Protein AF-0000000087671054 (afdb_homodimer)

Organism: NCBI:txid484088

Structure (mmCIF, N/CA/C/O backbone):
data_AF-0000000087671054-model_v1
#
loop_
_entity.id
_entity.type
_entity.pdbx_description
1 polymer 'DNA polymerase III subunit chi'
#
loop_
_atom_site.group_PDB
_atom_site.id
_atom_site.type_symbol
_atom_site.label_atom_id
_atom_site.label_alt_id
_atom_site.label_comp_id
_atom_site.label_asym_id
_atom_site.label_entity_id
_atom_site.label_seq_id
_atom_site.pdbx_PDB_ins_code
_atom_site.Cartn_x
_atom_site.Cartn_y
_atom_site.Cartn_z
_atom_site.occupancy
_atom_site.B_iso_or_equiv
_atom_site.auth_seq_id
_atom_site.auth_comp_id
_atom_site.auth_asym_id
_atom_site.auth_atom_id
_atom_site.pdbx_PDB_model_num
ATOM 1 N N . MET A 1 1 ? 17.547 -26 -11.844 1 81.88 1 MET A N 1
ATOM 2 C CA . MET A 1 1 ? 17.781 -24.688 -11.25 1 81.88 1 MET A CA 1
ATOM 3 C C . MET A 1 1 ? 16.562 -23.797 -11.383 1 81.88 1 MET A C 1
ATOM 5 O O . MET A 1 1 ? 15.922 -23.766 -12.438 1 81.88 1 MET A O 1
ATOM 9 N N . THR A 1 2 ? 15.961 -23.188 -10.281 1 91.31 2 THR A N 1
ATOM 10 C CA . THR A 1 2 ? 14.766 -22.344 -10.273 1 91.31 2 THR A CA 1
ATOM 11 C C . THR A 1 2 ? 15.133 -20.875 -10.453 1 91.31 2 THR A C 1
ATOM 13 O O . THR A 1 2 ? 16.125 -20.406 -9.906 1 91.31 2 THR A O 1
ATOM 16 N N . GLU A 1 3 ? 14.461 -20.219 -11.359 1 95.75 3 GLU A N 1
ATOM 17 C CA . GLU A 1 3 ? 14.578 -18.766 -11.484 1 95.75 3 GLU A CA 1
ATOM 18 C C . GLU A 1 3 ? 13.781 -18.047 -10.398 1 95.75 3 GLU A C 1
ATOM 20 O O . GLU A 1 3 ? 12.594 -18.328 -10.211 1 95.75 3 GLU A O 1
ATOM 25 N N . VAL A 1 4 ? 14.492 -17.156 -9.688 1 96.69 4 VAL A N 1
ATOM 26 C CA . VAL A 1 4 ? 13.812 -16.438 -8.609 1 96.69 4 VAL A CA 1
ATOM 27 C C . VAL A 1 4 ? 13.82 -14.945 -8.891 1 96.69 4 VAL A C 1
ATOM 29 O O . VAL A 1 4 ? 14.883 -14.336 -9.055 1 96.69 4 VAL A O 1
ATOM 32 N N . LEU A 1 5 ? 12.641 -14.367 -8.938 1 97.81 5 LEU A N 1
ATOM 33 C CA . LEU A 1 5 ? 12.477 -12.945 -9.227 1 97.81 5 LEU A CA 1
ATOM 34 C C . LEU A 1 5 ? 11.961 -12.203 -7.996 1 97.81 5 LEU A C 1
ATOM 36 O O . LEU A 1 5 ? 11.086 -12.695 -7.285 1 97.81 5 LEU A O 1
ATOM 40 N N . PHE A 1 6 ? 12.617 -11.086 -7.734 1 98.06 6 PHE A N 1
ATOM 41 C CA . PHE A 1 6 ? 12.18 -10.188 -6.668 1 98.06 6 PHE A CA 1
ATOM 42 C C . PHE A 1 6 ? 11.625 -8.891 -7.242 1 98.06 6 PHE A C 1
ATOM 44 O O . PHE A 1 6 ? 12.367 -8.086 -7.812 1 98.06 6 PHE A O 1
ATOM 51 N N . TYR A 1 7 ? 10.328 -8.703 -7.055 1 98.56 7 TYR A N 1
ATOM 52 C CA . TYR A 1 7 ? 9.656 -7.52 -7.566 1 98.56 7 TYR A CA 1
ATOM 53 C C . TYR A 1 7 ? 9.383 -6.523 -6.445 1 98.56 7 TYR A C 1
ATOM 55 O O . TYR A 1 7 ? 8.547 -6.77 -5.574 1 98.56 7 TYR A O 1
ATOM 63 N N . HIS A 1 8 ? 10.047 -5.418 -6.512 1 97.94 8 HIS A N 1
ATOM 64 C CA . HIS A 1 8 ? 10.016 -4.363 -5.504 1 97.94 8 HIS A CA 1
ATOM 65 C C . HIS A 1 8 ? 8.984 -3.295 -5.859 1 97.94 8 HIS A C 1
ATOM 67 O O . HIS A 1 8 ? 9.211 -2.484 -6.762 1 97.94 8 HIS A O 1
ATOM 73 N N . LEU A 1 9 ? 7.895 -3.26 -5.137 1 97.44 9 LEU A N 1
ATOM 74 C CA . LEU A 1 9 ? 6.805 -2.33 -5.41 1 97.44 9 LEU A CA 1
ATOM 75 C C . LEU A 1 9 ? 7.059 -0.981 -4.746 1 97.44 9 LEU A C 1
ATOM 77 O O . LEU A 1 9 ? 6.918 -0.848 -3.527 1 97.44 9 LEU A O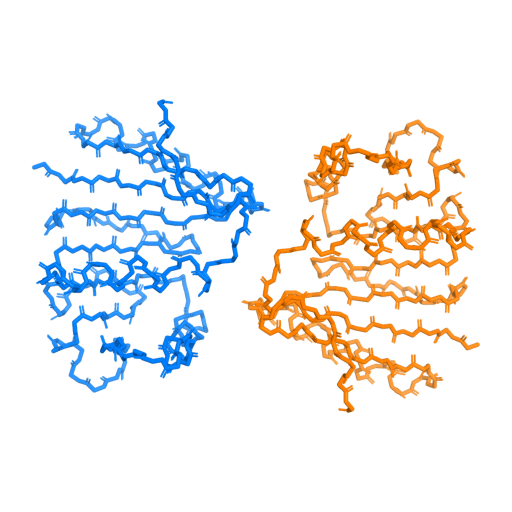 1
ATOM 81 N N . THR A 1 10 ? 7.316 0.035 -5.582 1 93.5 10 THR A N 1
ATOM 82 C CA . THR A 1 10 ? 7.586 1.364 -5.047 1 93.5 10 THR A CA 1
ATOM 83 C C . THR A 1 10 ? 6.574 2.377 -5.57 1 93.5 10 THR A C 1
ATOM 85 O O . THR A 1 10 ? 6.32 3.398 -4.93 1 93.5 10 THR A O 1
ATOM 88 N N . GLU A 1 11 ? 5.938 2.033 -6.762 1 92.69 11 GLU A N 1
ATOM 89 C CA . GLU A 1 11 ? 5.117 3.039 -7.43 1 92.69 11 GLU A CA 1
ATOM 90 C C . GLU A 1 11 ? 3.672 2.566 -7.57 1 92.69 11 GLU A C 1
ATOM 92 O O . GLU A 1 11 ? 2.801 3.332 -7.988 1 92.69 11 GLU A O 1
ATOM 97 N N . SER A 1 12 ? 3.43 1.313 -7.199 1 94 12 SER A N 1
ATOM 98 C CA . SER A 1 12 ? 2.072 0.798 -7.352 1 94 12 SER A CA 1
ATOM 99 C C . SER A 1 12 ? 1.72 -0.17 -6.227 1 94 12 SER A C 1
ATOM 101 O O . SER A 1 12 ? 2.607 -0.707 -5.562 1 94 12 SER A O 1
ATOM 103 N N . LYS A 1 13 ? 0.434 -0.271 -5.988 1 94.12 13 LYS A N 1
ATOM 104 C CA . LYS A 1 13 ? -0.078 -1.308 -5.098 1 94.12 13 LYS A CA 1
ATOM 105 C C . LYS A 1 13 ? 0.048 -2.689 -5.73 1 94.12 13 LYS A C 1
ATOM 107 O O . LYS A 1 13 ? 0.135 -2.811 -6.957 1 94.12 13 LYS A O 1
ATOM 112 N N . LEU A 1 14 ? 0.036 -3.652 -4.887 1 97 14 LEU A N 1
ATOM 113 C CA . LEU A 1 14 ? 0.074 -5.027 -5.371 1 97 14 LEU A CA 1
ATOM 114 C C . LEU A 1 14 ? -1.09 -5.305 -6.316 1 97 14 LEU A C 1
ATOM 116 O O . LEU A 1 14 ?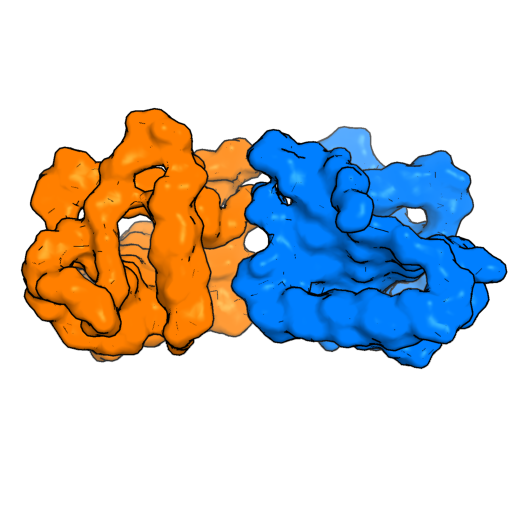 -0.919 -5.969 -7.34 1 97 14 LEU A O 1
ATOM 120 N N . GLU A 1 15 ? -2.23 -4.832 -6.059 1 95.62 15 GLU A N 1
ATOM 121 C CA . GLU A 1 15 ? -3.465 -5.066 -6.801 1 95.62 15 GLU A CA 1
ATOM 122 C C . GLU A 1 15 ? -3.344 -4.574 -8.242 1 95.62 15 GLU A C 1
ATOM 124 O O . GLU A 1 15 ? -4.023 -5.078 -9.133 1 95.62 15 GLU A O 1
ATOM 129 N N . ASP A 1 16 ? -2.436 -3.686 -8.453 1 93.69 16 ASP A N 1
ATOM 130 C CA . ASP A 1 16 ? -2.221 -3.16 -9.797 1 93.69 16 ASP A CA 1
ATOM 131 C C . ASP A 1 16 ? -1.075 -3.889 -10.5 1 93.69 16 ASP A C 1
ATOM 133 O O . ASP A 1 16 ? -1.091 -4.055 -11.719 1 93.69 16 ASP A O 1
ATOM 137 N N . ALA A 1 17 ? -0.117 -4.246 -9.711 1 96.56 17 ALA A N 1
ATOM 138 C CA . ALA A 1 17 ? 1.112 -4.801 -10.273 1 96.56 17 ALA A CA 1
ATOM 139 C C . ALA A 1 17 ? 0.953 -6.285 -10.586 1 96.56 17 ALA A C 1
ATOM 141 O O . ALA A 1 17 ? 1.509 -6.781 -11.57 1 96.56 17 ALA A O 1
ATOM 142 N N . LEU A 1 18 ? 0.183 -6.988 -9.805 1 97.81 18 LEU A N 1
ATOM 143 C CA . LEU A 1 18 ? 0.113 -8.445 -9.859 1 97.81 18 LEU A CA 1
ATOM 144 C C . LEU A 1 18 ? -0.654 -8.906 -11.094 1 97.81 18 LEU A C 1
ATOM 146 O O . LEU A 1 18 ? -0.176 -9.758 -11.844 1 97.81 18 LEU A O 1
ATOM 150 N N . PRO A 1 19 ? -1.788 -8.312 -11.445 1 96.75 19 PRO A N 1
ATOM 151 C CA . PRO A 1 19 ? -2.621 -8.883 -12.5 1 96.75 19 PRO A CA 1
ATOM 152 C C . PRO A 1 19 ? -1.912 -8.914 -13.859 1 96.75 19 PRO A C 1
ATOM 154 O O . PRO A 1 19 ? -1.942 -9.938 -14.547 1 96.75 19 PRO A O 1
ATOM 157 N N .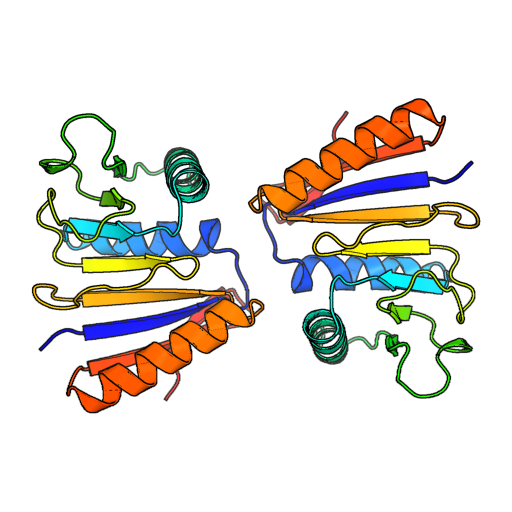 PRO A 1 20 ? -1.183 -7.859 -14.242 1 95.5 20 PRO A N 1
ATOM 158 C CA . PRO A 1 20 ? -0.486 -7.938 -15.531 1 95.5 20 PRO A CA 1
ATOM 159 C C . PRO A 1 20 ? 0.577 -9.031 -15.555 1 95.5 20 PRO A C 1
ATOM 161 O O . PRO A 1 20 ? 0.806 -9.648 -16.594 1 95.5 20 PRO A O 1
ATOM 164 N N . LEU A 1 21 ? 1.231 -9.25 -14.43 1 97.62 21 LEU A N 1
ATOM 165 C CA . LEU A 1 21 ? 2.236 -10.305 -14.367 1 97.62 21 LEU A CA 1
ATOM 166 C C . LEU A 1 21 ? 1.592 -11.68 -14.5 1 97.62 21 LEU A C 1
ATOM 168 O O . LEU A 1 21 ? 2.141 -12.562 -15.156 1 97.62 21 LEU A O 1
ATOM 172 N N . LEU A 1 22 ? 0.453 -11.836 -13.875 1 98.06 22 LEU A N 1
ATOM 173 C CA . LEU A 1 22 ? -0.28 -13.094 -13.992 1 98.06 22 LEU A CA 1
ATOM 174 C C . LEU A 1 22 ? -0.766 -13.305 -15.422 1 98.06 22 LEU A C 1
ATOM 176 O O . LEU A 1 22 ? -0.658 -14.406 -15.961 1 98.06 22 LEU A O 1
ATOM 180 N N . ASP A 1 23 ? -1.22 -12.25 -16.047 1 95.94 23 ASP A N 1
ATOM 181 C CA . ASP A 1 23 ? -1.666 -12.32 -17.438 1 95.94 23 ASP A CA 1
ATOM 182 C C . ASP A 1 23 ? -0.54 -12.789 -18.359 1 95.94 23 ASP A C 1
ATOM 184 O O . ASP A 1 23 ? -0.727 -13.711 -19.156 1 95.94 23 ASP A O 1
ATOM 188 N N . LYS A 1 24 ? 0.556 -12.211 -18.172 1 96.25 24 LYS A N 1
ATOM 189 C CA . LYS A 1 24 ? 1.717 -12.578 -18.984 1 96.25 24 LYS A CA 1
ATOM 190 C C . LYS A 1 24 ? 2.102 -14.031 -18.766 1 96.25 24 LYS A C 1
ATOM 192 O O . LYS A 1 24 ? 2.461 -14.742 -19.703 1 96.25 24 LYS A O 1
ATOM 197 N N . SER A 1 25 ? 2.033 -14.453 -17.531 1 97.5 25 SER A N 1
ATOM 198 C CA . SER A 1 25 ? 2.373 -15.836 -17.203 1 97.5 25 SER A CA 1
ATOM 199 C C . SER A 1 25 ? 1.423 -16.812 -17.875 1 97.5 25 SER A C 1
ATOM 201 O O . SER A 1 25 ? 1.863 -17.797 -18.484 1 97.5 25 SER A O 1
ATOM 203 N N . VAL A 1 26 ? 0.141 -16.562 -17.812 1 96.62 26 VAL A N 1
ATOM 204 C CA . VAL A 1 26 ? -0.87 -17.453 -18.391 1 96.62 26 VAL A CA 1
ATOM 205 C C . VAL A 1 26 ? -0.783 -17.422 -19.906 1 96.62 26 VAL A C 1
ATOM 207 O O . VAL A 1 26 ? -0.97 -18.453 -20.562 1 96.62 26 VAL A O 1
ATOM 210 N N . GLU A 1 27 ? -0.49 -16.281 -20.484 1 95.19 27 GLU A N 1
ATOM 211 C CA . GLU A 1 27 ? -0.295 -16.156 -21.922 1 95.19 27 GLU A CA 1
ATOM 212 C C . GLU A 1 27 ? 0.829 -17.062 -22.406 1 95.19 27 GLU A C 1
ATOM 214 O O . GLU A 1 27 ? 0.807 -17.531 -23.547 1 95.19 27 GLU A O 1
ATOM 219 N N . ARG A 1 28 ? 1.758 -17.344 -21.562 1 96.44 28 ARG A N 1
ATOM 220 C CA . ARG A 1 28 ? 2.893 -18.188 -21.906 1 96.44 28 ARG A CA 1
ATOM 221 C C . ARG A 1 28 ? 2.543 -19.672 -21.719 1 96.44 28 ARG A C 1
ATOM 223 O O . ARG A 1 28 ? 3.365 -20.547 -21.984 1 96.44 28 ARG A O 1
ATOM 230 N N . GLY A 1 29 ? 1.394 -19.922 -21.219 1 96.75 29 GLY A N 1
ATOM 231 C CA . GLY A 1 29 ? 0.933 -21.281 -21.031 1 96.75 29 GLY A CA 1
ATOM 232 C C . GLY A 1 29 ? 1.313 -21.875 -19.688 1 96.75 29 GLY A C 1
ATOM 233 O O . GLY A 1 29 ? 1.2 -23.078 -19.484 1 96.75 29 GLY A O 1
ATOM 234 N N . TRP A 1 30 ? 1.766 -21.047 -18.781 1 98.06 30 TRP A N 1
ATOM 235 C CA . TRP A 1 30 ? 2.18 -21.531 -17.469 1 98.06 30 TRP A CA 1
ATOM 236 C C . TRP A 1 30 ? 0.987 -21.609 -16.531 1 98.06 30 TRP A C 1
ATOM 238 O O . TRP A 1 30 ? 0.039 -20.828 -16.641 1 98.06 30 TRP A O 1
ATOM 248 N N . ARG A 1 31 ? 1.027 -22.562 -15.664 1 98.38 31 ARG A N 1
ATOM 249 C CA . ARG A 1 31 ? 0.145 -22.578 -14.5 1 98.38 31 ARG A CA 1
ATOM 250 C C . ARG A 1 31 ? 0.803 -21.891 -13.305 1 98.38 31 ARG A C 1
ATOM 252 O O . ARG A 1 31 ? 1.999 -22.062 -13.07 1 98.38 31 ARG A O 1
ATOM 259 N N . VAL A 1 32 ? -0.047 -21.109 -12.594 1 98.69 32 VAL A N 1
ATOM 260 C CA . VAL A 1 32 ? 0.513 -20.219 -11.586 1 98.69 32 VAL A CA 1
ATOM 261 C C . VAL A 1 32 ? -0.186 -20.453 -10.25 1 98.69 32 VAL A C 1
ATOM 263 O O . VAL A 1 32 ? -1.404 -20.641 -10.203 1 98.69 32 VAL A O 1
ATOM 266 N N . ALA A 1 33 ? 0.583 -20.484 -9.164 1 98.5 33 ALA A N 1
ATOM 267 C CA . ALA A 1 33 ? 0.047 -20.359 -7.812 1 98.5 33 ALA A CA 1
ATOM 268 C C . ALA A 1 33 ? 0.441 -19.031 -7.188 1 98.5 33 ALA A C 1
ATOM 270 O O . ALA A 1 33 ? 1.574 -18.578 -7.352 1 98.5 33 ALA A O 1
ATOM 271 N N . VAL A 1 34 ? -0.483 -18.359 -6.57 1 98.69 34 VAL A N 1
ATOM 272 C CA . VAL A 1 34 ? -0.249 -17.141 -5.797 1 98.69 34 VAL A CA 1
ATOM 273 C C . VAL A 1 34 ? -0.521 -17.406 -4.32 1 98.69 34 VAL A C 1
ATOM 275 O O . VAL A 1 34 ? -1.661 -17.672 -3.928 1 98.69 34 VAL A O 1
ATOM 278 N N . GLN A 1 35 ? 0.526 -17.344 -3.545 1 98.31 35 GLN A N 1
ATOM 279 C CA . GLN A 1 35 ? 0.38 -17.578 -2.113 1 98.31 35 GLN A CA 1
ATOM 280 C C . GLN A 1 35 ? 0.289 -16.266 -1.338 1 98.31 35 GLN A C 1
ATOM 282 O O . GLN A 1 35 ? 1.19 -15.43 -1.415 1 98.31 35 GLN A O 1
ATOM 287 N N . ALA A 1 36 ? -0.781 -16.109 -0.654 1 96.94 36 ALA A N 1
ATOM 288 C CA . ALA A 1 36 ? -1.022 -14.938 0.185 1 96.94 36 ALA A CA 1
ATOM 289 C C . ALA A 1 36 ? -0.787 -15.258 1.658 1 96.94 36 ALA A C 1
ATOM 291 O O . ALA A 1 36 ? -0.665 -16.422 2.033 1 96.94 36 ALA A O 1
ATOM 292 N N . ARG A 1 37 ? -0.754 -14.211 2.439 1 93.69 37 ARG A N 1
ATOM 293 C CA . ARG A 1 37 ? -0.406 -14.344 3.85 1 93.69 37 ARG A CA 1
ATOM 294 C C . ARG A 1 37 ? -1.605 -14.82 4.668 1 93.69 37 ARG A C 1
ATOM 296 O O . ARG A 1 37 ? -1.441 -15.461 5.707 1 93.69 37 ARG A O 1
ATOM 303 N N . ASP A 1 38 ? -2.809 -14.445 4.242 1 94.62 38 ASP A N 1
ATOM 304 C CA . ASP A 1 38 ? -4.008 -14.812 4.988 1 94.62 38 ASP A CA 1
ATOM 305 C C . ASP A 1 38 ? -5.23 -14.859 4.07 1 94.62 38 ASP A C 1
ATOM 307 O O . ASP A 1 38 ? -5.148 -14.484 2.9 1 94.62 38 ASP A O 1
ATOM 311 N N . ALA A 1 39 ? -6.336 -15.383 4.641 1 96 39 ALA A N 1
ATOM 312 C CA . ALA A 1 39 ? -7.543 -15.633 3.852 1 96 39 ALA A CA 1
ATOM 313 C C . ALA A 1 39 ? -8.156 -14.32 3.375 1 96 39 ALA A C 1
ATOM 315 O O . ALA A 1 39 ? -8.664 -14.234 2.254 1 96 39 ALA A O 1
ATOM 316 N N . ALA A 1 40 ? -8.141 -13.359 4.203 1 93.94 40 ALA A N 1
ATOM 317 C CA . ALA A 1 40 ? -8.719 -12.07 3.832 1 93.94 40 ALA A CA 1
ATOM 318 C C . ALA A 1 40 ? -8.031 -11.5 2.598 1 93.94 40 ALA A C 1
ATOM 320 O O . ALA A 1 40 ? -8.695 -11.047 1.663 1 93.94 40 ALA A O 1
ATOM 321 N N . ARG A 1 41 ? -6.742 -11.57 2.596 1 95.31 41 ARG A N 1
ATOM 322 C CA . ARG A 1 41 ? -5.973 -11.055 1.465 1 95.31 41 ARG A CA 1
ATOM 323 C C . ARG A 1 41 ? -6.199 -11.906 0.219 1 95.31 41 ARG A C 1
ATOM 325 O O . ARG A 1 41 ? -6.383 -11.375 -0.878 1 95.31 41 ARG A O 1
ATOM 332 N N . ARG A 1 42 ? -6.199 -13.172 0.366 1 97.25 42 ARG A N 1
ATOM 333 C CA . ARG A 1 42 ? -6.48 -14.078 -0.741 1 97.25 42 ARG A CA 1
ATOM 334 C C . ARG A 1 42 ? -7.82 -13.75 -1.39 1 97.25 42 ARG A C 1
ATOM 336 O O . ARG A 1 42 ? -7.91 -13.625 -2.613 1 97.25 42 ARG A O 1
ATOM 343 N N . ASP A 1 43 ? -8.781 -13.625 -0.576 1 96.5 43 ASP A N 1
ATOM 344 C CA . ASP A 1 43 ? -10.133 -13.398 -1.068 1 96.5 43 ASP A CA 1
ATOM 345 C C . ASP A 1 43 ? -10.258 -12.031 -1.727 1 96.5 43 ASP A C 1
ATOM 347 O O . ASP A 1 43 ? -10.961 -11.875 -2.725 1 96.5 43 ASP A O 1
ATOM 351 N N . MET A 1 44 ? -9.578 -11.102 -1.168 1 94.81 44 MET A N 1
ATOM 352 C CA . MET A 1 44 ? -9.562 -9.766 -1.761 1 94.81 44 MET A CA 1
ATOM 353 C C . MET A 1 44 ? -8.914 -9.797 -3.143 1 94.81 44 MET A C 1
ATOM 355 O O . MET A 1 44 ? -9.43 -9.195 -4.086 1 94.81 44 MET A O 1
ATOM 359 N N . LEU A 1 45 ? -7.828 -10.469 -3.238 1 96.81 45 LEU A N 1
ATOM 360 C CA . LEU A 1 45 ? -7.156 -10.586 -4.527 1 96.81 45 LEU A CA 1
ATOM 361 C C . LEU A 1 45 ? -8.031 -11.328 -5.535 1 96.81 45 LEU A C 1
ATOM 363 O O . LEU A 1 45 ? -8.078 -10.961 -6.711 1 96.81 45 LEU A O 1
ATOM 367 N N . ASP A 1 46 ? -8.711 -12.352 -5.09 1 97.06 46 ASP A N 1
ATOM 368 C CA . ASP A 1 46 ? -9.633 -13.094 -5.945 1 97.06 46 ASP A CA 1
ATOM 369 C C . ASP A 1 46 ? -10.703 -12.172 -6.523 1 97.06 46 ASP A C 1
ATOM 371 O O . ASP A 1 46 ? -10.938 -12.164 -7.734 1 97.06 46 ASP A O 1
ATOM 375 N N . ALA A 1 47 ? -11.312 -11.469 -5.668 1 94.31 47 ALA A N 1
ATOM 376 C CA . ALA A 1 47 ? -12.344 -10.523 -6.098 1 94.31 47 ALA A CA 1
ATOM 377 C C . ALA A 1 47 ? -11.773 -9.484 -7.059 1 94.31 47 ALA A C 1
ATOM 379 O O . ALA A 1 47 ? -12.391 -9.172 -8.078 1 94.31 47 ALA A O 1
ATOM 3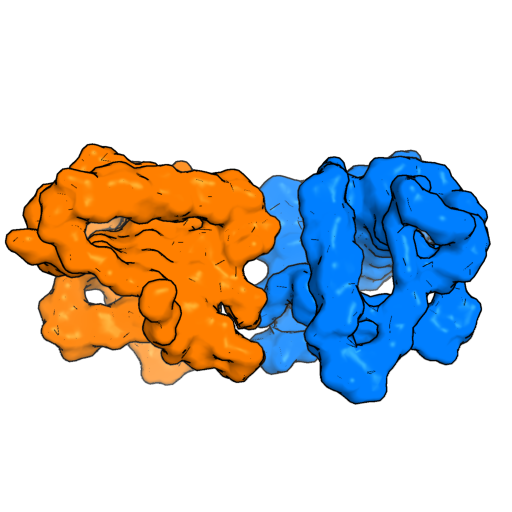80 N N . HIS A 1 48 ? -10.625 -9.008 -6.754 1 94.44 48 HIS A N 1
ATOM 381 C CA . HIS A 1 48 ? -9.984 -7.98 -7.562 1 94.44 48 HIS A CA 1
ATOM 382 C C . HIS A 1 48 ? -9.688 -8.492 -8.969 1 94.44 48 HIS A C 1
ATOM 384 O O . HIS A 1 48 ? -9.906 -7.777 -9.953 1 94.44 48 HIS A O 1
ATOM 390 N N . LEU A 1 49 ? -9.281 -9.695 -9.109 1 95.88 49 LEU A N 1
ATOM 391 C CA . LEU A 1 49 ? -8.867 -10.258 -10.391 1 95.88 49 LEU A CA 1
ATOM 392 C C . LEU A 1 49 ? -10.062 -10.414 -11.328 1 95.88 49 LEU A C 1
ATOM 394 O O . LEU A 1 49 ? -9.898 -10.453 -12.547 1 95.88 49 LEU A O 1
ATOM 398 N N . TRP A 1 50 ? -11.25 -10.406 -10.812 1 92.69 50 TRP A N 1
ATOM 399 C CA . TRP A 1 50 ? -12.445 -10.508 -11.641 1 92.69 50 TRP A CA 1
ATOM 400 C C . TRP A 1 50 ? -12.773 -9.172 -12.297 1 92.69 50 TRP A C 1
ATOM 402 O O . TRP A 1 50 ? -13.438 -9.125 -13.336 1 92.69 50 TRP A O 1
ATOM 412 N N . THR A 1 51 ? -12.258 -8.055 -11.734 1 87.25 51 THR A N 1
ATOM 413 C CA . THR A 1 51 ? -12.734 -6.75 -12.18 1 87.25 51 THR A CA 1
ATOM 414 C C . THR A 1 51 ? -11.562 -5.848 -12.57 1 87.25 51 THR A C 1
ATOM 416 O O . THR A 1 51 ? -11.766 -4.695 -12.961 1 87.25 51 THR A O 1
ATOM 419 N N . PHE A 1 52 ? -10.375 -6.289 -12.547 1 86.56 52 PHE A N 1
ATOM 420 C CA . PHE A 1 52 ? -9.211 -5.418 -12.688 1 86.56 52 PHE A CA 1
ATOM 421 C C . PHE A 1 52 ? -9.109 -4.887 -14.117 1 86.56 52 PHE A C 1
ATOM 423 O O . PHE A 1 52 ? -8.43 -3.891 -14.359 1 86.56 52 PHE A O 1
ATOM 430 N N . ARG A 1 53 ? -9.672 -5.473 -15.078 1 81.44 53 ARG A N 1
ATOM 431 C CA . ARG A 1 53 ? -9.688 -5.027 -16.469 1 81.44 53 ARG A CA 1
ATOM 432 C C . ARG A 1 53 ? -11.039 -5.312 -17.125 1 81.44 53 ARG A C 1
ATOM 434 O O . ARG A 1 53 ? -11.688 -6.312 -16.812 1 81.44 53 ARG A O 1
ATOM 441 N N . GLU A 1 54 ? -11.438 -4.445 -17.953 1 77.06 54 GLU A N 1
ATOM 442 C CA . GLU A 1 54 ? -12.75 -4.555 -18.594 1 77.06 54 GLU A CA 1
ATOM 443 C C . GLU A 1 54 ? -12.719 -5.52 -19.766 1 77.06 54 GLU A C 1
ATOM 445 O O . GLU A 1 54 ? -13.703 -6.207 -20.047 1 77.06 54 GLU A O 1
ATOM 450 N N . ASP A 1 55 ? -11.57 -5.574 -20.406 1 78.94 55 ASP A N 1
ATOM 451 C CA . ASP A 1 55 ? -11.57 -6.203 -21.719 1 78.94 55 ASP A CA 1
ATOM 452 C C . ASP A 1 55 ? -10.93 -7.59 -21.672 1 78.94 55 ASP A C 1
ATOM 454 O O . ASP A 1 55 ? -10.656 -8.195 -22.703 1 78.94 55 ASP A O 1
ATOM 458 N N . SER A 1 56 ? -10.594 -8.047 -20.469 1 76.44 56 SER A N 1
ATOM 459 C CA . SER A 1 56 ? -9.93 -9.344 -20.438 1 76.44 56 SER A CA 1
ATOM 460 C C . SER A 1 56 ? -10.32 -10.125 -19.188 1 76.44 56 SER A C 1
ATOM 462 O O . SER A 1 56 ? -10.812 -9.555 -18.219 1 76.44 56 SER A O 1
ATOM 464 N N . PHE A 1 57 ? -10.367 -11.492 -19.5 1 87.62 57 PHE A N 1
ATOM 465 C CA . PHE A 1 57 ? -10.688 -12.422 -18.422 1 87.62 57 PHE A CA 1
ATOM 466 C C . PHE A 1 57 ? -9.461 -13.234 -18.016 1 87.62 57 PHE A C 1
ATOM 468 O O . PHE A 1 57 ? -8.75 -13.758 -18.875 1 87.62 57 PHE A O 1
ATOM 475 N N . LEU A 1 58 ? -9.07 -13.188 -16.781 1 95 58 LEU A N 1
ATOM 476 C CA . LEU A 1 58 ? -8.023 -14.039 -16.219 1 95 58 LEU A CA 1
ATOM 477 C C . LEU A 1 58 ? -8.633 -15.188 -15.414 1 95 58 LEU A C 1
ATOM 479 O O . LEU A 1 58 ? -9.156 -14.969 -14.312 1 95 58 LEU A O 1
ATOM 483 N N . ALA A 1 59 ? -8.617 -16.453 -15.953 1 95.38 59 ALA A N 1
ATOM 484 C CA . ALA A 1 59 ? -9.172 -17.609 -15.25 1 95.38 59 ALA A CA 1
ATOM 485 C C . ALA A 1 59 ? -8.391 -17.891 -13.977 1 95.38 59 ALA A C 1
ATOM 487 O O . ALA A 1 59 ? -7.176 -18.109 -14.016 1 95.38 59 ALA A O 1
ATOM 488 N N . HIS A 1 60 ? -9.125 -17.828 -12.898 1 97.75 60 HIS A N 1
ATOM 489 C CA . HIS A 1 60 ? -8.5 -18.094 -11.609 1 97.75 60 HIS A CA 1
ATOM 490 C C . HIS A 1 60 ? -9.523 -18.594 -10.594 1 97.75 60 HIS A C 1
ATOM 492 O O . HIS A 1 60 ? -10.719 -18.594 -10.859 1 97.75 60 HIS A O 1
ATOM 498 N N . GLY A 1 61 ? -8.992 -19.078 -9.453 1 97.69 61 GLY A N 1
ATOM 499 C CA . GLY A 1 61 ? -9.789 -19.484 -8.305 1 97.69 61 GLY A CA 1
ATOM 500 C C . GLY A 1 61 ? -8.977 -19.594 -7.031 1 97.69 61 GLY A C 1
ATOM 501 O O . GLY A 1 61 ? -7.754 -19.422 -7.047 1 97.69 61 GLY A O 1
ATOM 502 N N . THR A 1 62 ? -9.633 -19.875 -5.984 1 98.19 62 THR A N 1
ATOM 503 C CA . THR A 1 62 ? -8.961 -20.062 -4.703 1 98.19 62 THR A CA 1
ATOM 504 C C . THR A 1 62 ? -8.867 -21.547 -4.355 1 98.19 62 THR A C 1
ATOM 506 O O . THR A 1 62 ? -9.555 -22.375 -4.949 1 98.19 62 THR A O 1
ATOM 509 N N . ASP A 1 63 ? -7.996 -21.781 -3.377 1 97.5 63 ASP A N 1
ATOM 510 C CA . ASP A 1 63 ? -7.801 -23.172 -2.951 1 97.5 63 ASP A CA 1
ATOM 511 C C . ASP A 1 63 ? -9.023 -23.688 -2.189 1 97.5 63 ASP A C 1
ATOM 513 O O . ASP A 1 63 ? -9.125 -24.875 -1.92 1 97.5 63 ASP A O 1
ATOM 517 N N . GLU A 1 64 ? -9.992 -22.828 -1.89 1 96.19 64 GLU A N 1
ATOM 518 C CA . GLU A 1 64 ? -11.219 -23.234 -1.216 1 96.19 64 GLU A CA 1
ATOM 519 C C . GLU A 1 64 ? -12.375 -23.344 -2.203 1 96.19 64 GLU A C 1
ATOM 521 O O . GLU A 1 64 ? -13.477 -23.766 -1.832 1 96.19 64 GLU A O 1
ATOM 526 N N . GLY A 1 65 ? -12.102 -22.938 -3.416 1 94 65 GLY A N 1
ATOM 527 C CA . GLY A 1 65 ? -13.148 -22.969 -4.422 1 94 65 GLY A CA 1
ATOM 528 C C . GLY A 1 65 ? -13.32 -24.328 -5.078 1 94 65 GLY A C 1
ATOM 529 O O . GLY A 1 65 ? -12.781 -25.328 -4.598 1 94 65 GLY A O 1
ATOM 530 N N . ASP A 1 66 ? -14.078 -24.188 -6.16 1 89.12 66 ASP A N 1
ATOM 531 C CA . ASP A 1 66 ? -14.359 -25.406 -6.91 1 89.12 66 ASP A CA 1
ATOM 532 C C . ASP A 1 66 ? -13.188 -25.781 -7.809 1 89.12 66 ASP A C 1
ATOM 534 O O . ASP A 1 66 ? -12.648 -24.938 -8.531 1 89.12 66 ASP A O 1
ATOM 538 N N . MET A 1 67 ? -12.68 -27.062 -7.793 1 95.12 67 MET A N 1
ATOM 539 C CA . MET A 1 67 ? -11.695 -27.688 -8.664 1 95.12 67 MET A CA 1
ATOM 540 C C . MET A 1 67 ? -10.383 -26.906 -8.648 1 95.12 67 MET A C 1
ATOM 542 O O . MET A 1 67 ? -9.914 -26.453 -9.695 1 95.12 67 MET A O 1
ATOM 546 N N . PRO A 1 68 ? -9.805 -26.703 -7.488 1 96.81 68 PRO A N 1
ATOM 547 C CA . PRO A 1 68 ? -8.523 -26 -7.406 1 96.81 68 PRO A CA 1
ATOM 548 C C . PRO A 1 68 ? -7.469 -26.562 -8.352 1 96.81 68 PRO A C 1
ATOM 550 O O . PRO A 1 68 ? -6.609 -25.828 -8.844 1 96.81 68 PRO A O 1
ATOM 553 N N . ASP A 1 69 ? -7.582 -27.781 -8.703 1 97.44 69 ASP A N 1
ATOM 554 C CA . ASP A 1 69 ? -6.59 -28.453 -9.531 1 97.44 69 ASP A CA 1
ATOM 555 C C . ASP A 1 69 ? -6.727 -28.031 -10.992 1 97.44 69 ASP A C 1
ATOM 557 O O . ASP A 1 69 ? -5.812 -28.25 -11.797 1 97.44 69 ASP A O 1
ATOM 561 N N . ARG A 1 70 ? -7.75 -27.422 -11.367 1 97.25 70 ARG A N 1
ATOM 562 C CA . ARG A 1 70 ? -8 -27.078 -12.766 1 97.25 70 ARG A CA 1
ATOM 563 C C . ARG A 1 70 ? -7.75 -25.594 -13.016 1 97.25 70 ARG A C 1
ATOM 565 O O . ARG A 1 70 ? -7.789 -25.141 -14.164 1 97.25 70 ARG A O 1
ATOM 572 N N . GLN A 1 71 ? -7.508 -24.875 -11.992 1 97.75 71 GLN A N 1
ATOM 573 C CA . GLN A 1 71 ? -7.363 -23.438 -12.125 1 97.75 71 GLN A CA 1
ATOM 574 C C . GLN A 1 71 ? -6.004 -23.078 -12.727 1 97.75 71 GLN A C 1
ATOM 576 O O . GLN A 1 71 ? -4.961 -23.422 -12.164 1 97.75 71 GLN A O 1
ATOM 581 N N . PRO A 1 72 ? -5.977 -22.328 -13.82 1 98 72 PRO A N 1
ATOM 582 C CA . PRO A 1 72 ? -4.695 -21.859 -14.352 1 98 72 PRO A CA 1
ATOM 583 C C . PRO A 1 72 ? -3.936 -20.984 -13.367 1 98 72 PRO A C 1
ATOM 585 O O . PRO A 1 72 ? -2.705 -21.047 -13.297 1 98 72 PRO A O 1
ATOM 588 N N . VAL A 1 73 ? -4.668 -20.109 -12.703 1 98.62 73 VAL A N 1
ATOM 589 C CA . VAL A 1 73 ? -4.141 -19.328 -11.594 1 98.62 73 VAL A CA 1
ATOM 590 C C . VAL A 1 73 ? -4.867 -19.703 -10.305 1 98.62 73 VAL A C 1
ATOM 592 O O . VAL A 1 73 ? -6.09 -19.578 -10.203 1 98.62 73 VAL A O 1
ATOM 595 N N . LEU A 1 74 ? -4.07 -20.203 -9.328 1 98.81 74 LEU A N 1
ATOM 596 C CA . LEU A 1 74 ? -4.637 -20.609 -8.047 1 98.81 74 LEU A CA 1
ATOM 597 C C . LEU A 1 74 ? -4.156 -19.688 -6.926 1 98.81 74 LEU A C 1
ATOM 599 O O . LEU A 1 74 ? -2.951 -19.516 -6.734 1 98.81 74 LEU A O 1
ATOM 603 N N . LEU A 1 75 ? -5.066 -19.031 -6.293 1 98.62 75 LEU A N 1
ATOM 604 C CA . LEU A 1 75 ? -4.758 -18.281 -5.078 1 98.62 75 LEU A CA 1
ATOM 605 C C . LEU A 1 75 ? -4.867 -19.172 -3.848 1 98.62 75 LEU A C 1
ATOM 607 O O . LEU A 1 75 ? -5.879 -19.844 -3.652 1 98.62 75 LEU A O 1
ATOM 611 N N . THR A 1 76 ? -3.797 -19.188 -3.004 1 98.25 76 THR A N 1
ATOM 612 C CA . THR A 1 76 ? -3.756 -20.172 -1.928 1 98.25 76 THR A CA 1
ATOM 613 C C . THR A 1 76 ? -3.033 -19.594 -0.708 1 98.25 76 THR A C 1
ATOM 615 O O . THR A 1 76 ? -2.389 -18.547 -0.791 1 98.25 76 THR A O 1
ATOM 618 N N . LEU A 1 77 ? -3.174 -20.266 0.484 1 96.56 77 LEU A N 1
ATOM 619 C CA . LEU A 1 77 ? -2.438 -19.953 1.707 1 96.56 77 LEU A CA 1
ATOM 620 C C . LEU A 1 77 ? -1.41 -21.047 2.006 1 96.56 77 LEU A C 1
ATOM 622 O O .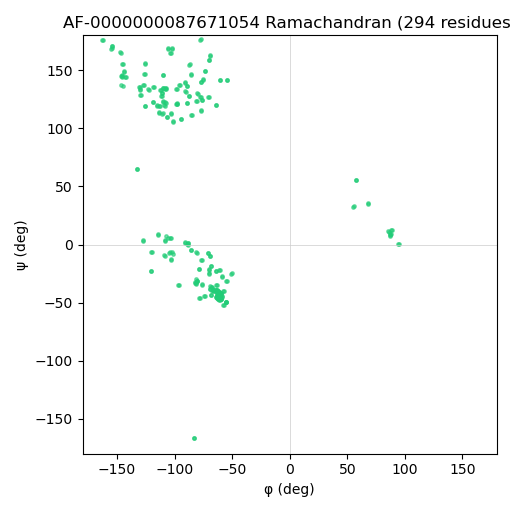 LEU A 1 77 ? -0.544 -20.859 2.865 1 96.56 77 LEU A O 1
ATOM 626 N N . SER A 1 78 ? -1.517 -22.078 1.271 1 94.25 78 SER A N 1
ATOM 627 C CA . SER A 1 78 ? -0.726 -23.25 1.637 1 94.25 78 SER A CA 1
ATOM 628 C C . SER A 1 78 ? 0.461 -23.438 0.697 1 94.25 78 SER A C 1
ATOM 630 O O . SER A 1 78 ? 0.521 -22.812 -0.363 1 94.25 78 SER A O 1
ATOM 632 N N . ASP A 1 79 ? 1.297 -24.328 1.125 1 94.56 79 ASP A N 1
ATOM 633 C CA . ASP A 1 79 ? 2.457 -24.641 0.299 1 94.56 79 ASP A CA 1
ATOM 634 C C . ASP A 1 79 ? 2.141 -25.766 -0.682 1 94.56 79 ASP A C 1
ATOM 636 O O . ASP A 1 79 ? 2.988 -26.141 -1.494 1 94.56 79 ASP A O 1
ATOM 640 N N . GLU A 1 80 ? 0.959 -26.25 -0.643 1 94.56 80 GLU A N 1
ATOM 641 C CA . GLU A 1 80 ? 0.571 -27.281 -1.587 1 94.56 80 GLU A CA 1
ATOM 642 C C . GLU A 1 80 ? 0.478 -26.734 -3.008 1 94.56 80 GLU A C 1
ATOM 644 O O . GLU A 1 80 ? 0.483 -25.516 -3.213 1 94.56 80 GLU A O 1
ATOM 649 N N . ASN A 1 81 ? 0.491 -27.672 -3.975 1 96.75 81 ASN A N 1
ATOM 650 C CA . ASN A 1 81 ? 0.45 -27.297 -5.387 1 96.75 81 ASN A CA 1
ATOM 651 C C . ASN A 1 81 ? -0.578 -28.125 -6.152 1 96.75 81 ASN A C 1
ATOM 653 O O . ASN A 1 81 ? -0.225 -28.875 -7.07 1 96.75 81 ASN A O 1
ATOM 657 N N . PRO A 1 82 ? -1.85 -27.953 -5.809 1 96.94 82 PRO A N 1
ATOM 658 C CA . PRO A 1 82 ? -2.861 -28.828 -6.41 1 96.94 82 PRO A CA 1
ATOM 659 C C . PRO A 1 82 ? -3.066 -28.547 -7.898 1 96.94 82 PRO A C 1
ATOM 661 O O . PRO A 1 82 ? -3.494 -29.438 -8.641 1 96.94 82 PRO A O 1
ATOM 664 N N . ASN A 1 83 ? -2.775 -27.375 -8.359 1 98.25 83 ASN A N 1
ATOM 665 C CA . ASN A 1 83 ? -3.033 -27.078 -9.766 1 98.25 83 ASN A CA 1
ATOM 666 C C . ASN A 1 83 ? -1.816 -27.391 -10.633 1 98.25 83 ASN A C 1
ATOM 668 O O . ASN A 1 83 ? -1.803 -27.078 -11.828 1 98.25 83 ASN A O 1
ATOM 672 N N . GLY A 1 84 ? -0.732 -27.906 -10.008 1 97.62 84 GLY A N 1
ATOM 673 C CA . GLY A 1 84 ? 0.462 -28.25 -10.766 1 97.62 84 GLY A CA 1
ATOM 674 C C . GLY A 1 84 ? 1.177 -27.031 -11.328 1 97.62 84 GLY A C 1
ATOM 675 O O . GLY A 1 84 ? 1.693 -27.078 -12.445 1 97.62 84 GLY A O 1
ATOM 676 N N . ALA A 1 85 ? 1.16 -25.938 -10.578 1 98.06 85 ALA A N 1
ATOM 677 C CA . ALA A 1 85 ? 1.81 -24.719 -11.016 1 98.06 85 ALA A CA 1
ATOM 678 C C . ALA A 1 85 ? 3.307 -24.922 -11.227 1 98.06 85 ALA A C 1
ATOM 680 O O . ALA A 1 85 ? 3.953 -25.625 -10.445 1 98.06 85 ALA A O 1
ATOM 681 N N . THR A 1 86 ? 3.805 -24.297 -12.25 1 97.62 86 THR A N 1
ATOM 682 C CA . THR A 1 86 ? 5.246 -24.281 -12.469 1 97.62 86 THR A CA 1
ATOM 683 C C . THR A 1 86 ? 5.852 -22.953 -12.062 1 97.62 86 THR A C 1
ATOM 685 O O . THR A 1 86 ? 7.07 -22.812 -11.938 1 97.62 86 THR A O 1
ATOM 688 N N . VAL A 1 87 ? 4.996 -21.953 -11.852 1 98.19 87 VAL A N 1
ATOM 689 C CA . VAL A 1 87 ? 5.387 -20.641 -11.344 1 98.19 87 VAL A CA 1
ATOM 690 C C . VAL A 1 87 ? 4.629 -20.328 -10.055 1 98.19 87 VAL A C 1
ATOM 692 O O . VAL A 1 87 ? 3.414 -20.531 -9.977 1 98.19 87 VAL A O 1
ATOM 695 N N . ARG A 1 88 ? 5.352 -19.859 -9.055 1 98.31 88 ARG A N 1
ATOM 696 C CA . ARG A 1 88 ? 4.672 -19.516 -7.809 1 98.31 88 ARG A CA 1
ATOM 697 C C . ARG A 1 88 ? 5.047 -18.109 -7.348 1 98.31 88 ARG A C 1
ATOM 699 O O . ARG A 1 88 ? 6.23 -17.766 -7.297 1 98.31 88 ARG A O 1
ATOM 706 N N . PHE A 1 89 ? 4.016 -17.344 -7.07 1 98.62 89 PHE A N 1
ATOM 707 C CA . PHE A 1 89 ? 4.148 -16 -6.523 1 98.62 89 PHE A CA 1
ATOM 708 C C . PHE A 1 89 ? 3.945 -16 -5.016 1 98.62 89 PHE A C 1
ATOM 710 O O . PHE A 1 89 ? 3.018 -16.641 -4.512 1 98.62 89 PHE A O 1
ATOM 717 N N . PHE A 1 90 ? 4.824 -15.328 -4.355 1 98 90 PHE A N 1
ATOM 718 C CA . PHE A 1 90 ? 4.633 -15.016 -2.941 1 98 90 PHE A CA 1
ATOM 719 C C . PHE A 1 90 ? 4.367 -13.531 -2.746 1 98 90 PHE A C 1
ATOM 721 O O . PHE A 1 90 ? 5.191 -12.695 -3.117 1 98 90 PHE A O 1
ATOM 728 N N . VAL A 1 91 ? 3.172 -13.234 -2.088 1 97.69 91 VAL A N 1
ATOM 729 C CA . VAL A 1 91 ? 2.783 -11.836 -2.002 1 97.69 91 VAL A CA 1
ATOM 730 C C . VAL A 1 91 ? 2.529 -11.453 -0.545 1 97.69 91 VAL A C 1
ATOM 732 O O . VAL A 1 91 ? 2.289 -12.328 0.296 1 97.69 91 VAL A O 1
ATOM 735 N N . ASP A 1 92 ? 2.648 -10.211 -0.228 1 93.69 92 ASP A N 1
ATOM 736 C CA . ASP A 1 92 ? 2.305 -9.609 1.056 1 93.69 92 ASP A CA 1
ATOM 737 C C . ASP A 1 92 ? 3.035 -10.305 2.203 1 93.69 92 ASP A C 1
ATOM 739 O O . ASP A 1 92 ? 2.465 -10.5 3.277 1 93.69 92 ASP A O 1
ATOM 743 N N . GLY A 1 93 ? 4.215 -10.758 1.936 1 91.75 93 GLY A N 1
ATOM 744 C CA . GLY A 1 93 ? 5.035 -11.328 2.994 1 91.75 93 GLY A CA 1
ATOM 745 C C . GLY A 1 93 ? 4.781 -12.805 3.227 1 91.75 93 GLY A C 1
ATOM 746 O O . GLY A 1 93 ? 5.215 -13.359 4.238 1 91.75 93 GLY A O 1
ATOM 747 N N . ALA A 1 94 ? 4.023 -13.406 2.371 1 93.94 94 ALA A N 1
ATOM 748 C CA . ALA A 1 94 ? 3.855 -14.852 2.482 1 93.94 94 ALA A CA 1
ATOM 749 C C . ALA A 1 94 ? 5.207 -15.562 2.488 1 93.94 94 ALA A C 1
ATOM 751 O O . ALA A 1 94 ? 6.121 -15.18 1.753 1 93.94 94 ALA A O 1
ATOM 752 N N . GLU A 1 95 ? 5.324 -16.547 3.252 1 87.25 95 GLU A N 1
ATOM 753 C CA . GLU A 1 95 ? 6.578 -17.266 3.42 1 87.25 95 GLU A CA 1
ATOM 754 C C . GLU A 1 95 ? 6.637 -18.5 2.512 1 87.25 95 GLU A C 1
ATOM 756 O O . GLU A 1 95 ? 5.652 -19.234 2.387 1 87.25 95 GLU A O 1
ATOM 761 N N . ALA A 1 96 ? 7.762 -18.641 1.965 1 82.38 96 ALA A N 1
ATOM 762 C CA . ALA A 1 96 ? 7.984 -19.812 1.128 1 82.38 96 ALA A CA 1
ATOM 763 C C . ALA A 1 96 ? 8.516 -20.984 1.954 1 82.38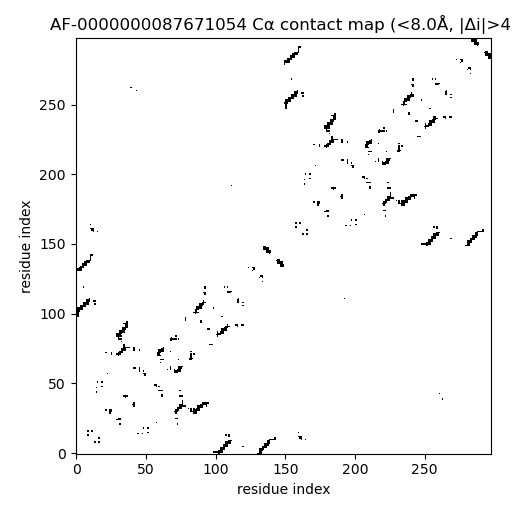 96 ALA A C 1
ATOM 765 O O . ALA A 1 96 ? 9.508 -20.859 2.664 1 82.38 96 ALA A O 1
ATOM 766 N N . ALA A 1 97 ? 7.742 -22.078 1.904 1 76.94 97 ALA A N 1
ATOM 767 C CA . ALA A 1 97 ? 8.227 -23.266 2.6 1 76.94 97 ALA A CA 1
ATOM 768 C C . ALA A 1 97 ? 9.305 -23.969 1.782 1 76.94 97 ALA A C 1
ATOM 770 O O . ALA A 1 97 ? 10.305 -24.422 2.33 1 76.94 97 ALA A O 1
ATOM 771 N N . SER A 1 98 ? 9.141 -24.172 0.527 1 81.69 98 SER A N 1
ATOM 772 C CA . SER A 1 98 ? 10.086 -24.797 -0.395 1 81.69 98 SER A CA 1
ATOM 773 C C . SER A 1 98 ? 9.984 -24.172 -1.785 1 81.69 98 SER A C 1
ATOM 775 O O . SER A 1 98 ? 8.898 -23.781 -2.221 1 81.69 98 SER A O 1
ATOM 777 N N . LEU A 1 99 ? 11.117 -24.062 -2.465 1 87 99 LEU A N 1
ATOM 778 C CA . LEU A 1 99 ? 11.156 -23.516 -3.82 1 87 99 LEU A CA 1
ATOM 779 C C . LEU A 1 99 ? 11.32 -24.641 -4.844 1 87 99 LEU A C 1
ATOM 781 O O . LEU A 1 99 ? 11.336 -24.375 -6.051 1 87 99 LEU A O 1
ATOM 785 N N . ASP A 1 100 ? 11.273 -25.781 -4.262 1 86.62 100 ASP A N 1
ATOM 786 C CA . ASP A 1 100 ? 11.562 -26.906 -5.133 1 86.62 100 ASP A CA 1
ATOM 787 C C . ASP A 1 100 ? 10.391 -27.219 -6.055 1 86.62 100 ASP A C 1
ATOM 789 O O . ASP A 1 100 ? 9.227 -27.125 -5.641 1 86.62 100 ASP A O 1
ATOM 793 N N . GLY A 1 101 ? 10.734 -27.562 -7.277 1 90.38 101 GLY A N 1
ATOM 794 C CA . GLY A 1 101 ? 9.711 -28.047 -8.188 1 90.38 101 GLY A CA 1
ATOM 795 C C . GLY A 1 101 ? 9.141 -26.969 -9.078 1 90.38 101 GLY A C 1
ATOM 796 O O . GLY A 1 101 ? 8.273 -27.234 -9.914 1 90.38 101 GLY A O 1
ATOM 797 N N . TYR A 1 102 ? 9.617 -25.797 -8.93 1 95.94 102 TYR A N 1
ATOM 798 C CA . TYR A 1 102 ? 9.125 -24.703 -9.75 1 95.94 102 TYR A CA 1
ATOM 799 C C . TYR A 1 102 ? 10.18 -24.25 -10.75 1 95.94 102 TYR A C 1
ATOM 801 O O . TYR A 1 102 ? 11.375 -24.297 -10.461 1 95.94 102 TYR A O 1
ATOM 809 N N . ASP A 1 103 ? 9.664 -23.859 -11.852 1 96.19 103 ASP A N 1
ATOM 810 C CA . ASP A 1 103 ? 10.555 -23.25 -12.828 1 96.19 103 ASP A CA 1
ATOM 811 C C . ASP A 1 103 ? 10.906 -21.812 -12.43 1 96.19 103 ASP A C 1
ATOM 813 O O . ASP A 1 103 ? 12.023 -21.359 -12.648 1 96.19 103 ASP A O 1
ATOM 817 N N . ARG A 1 104 ? 9.906 -21.203 -11.836 1 97.44 104 ARG A N 1
ATOM 818 C CA . ARG A 1 104 ? 10.07 -19.797 -11.469 1 97.44 104 ARG A CA 1
ATOM 819 C C . ARG A 1 104 ? 9.344 -19.484 -10.164 1 97.44 104 ARG A C 1
ATOM 821 O O . ARG A 1 104 ? 8.219 -19.938 -9.953 1 97.44 104 ARG A O 1
ATOM 828 N N . ILE A 1 105 ? 10.078 -18.734 -9.352 1 97.44 105 ILE A N 1
ATOM 829 C CA . ILE A 1 105 ? 9.523 -18.188 -8.117 1 97.44 105 ILE A CA 1
ATOM 830 C C . ILE A 1 105 ? 9.547 -16.656 -8.164 1 97.44 105 ILE A C 1
ATOM 832 O O . ILE A 1 105 ? 10.531 -16.062 -8.609 1 97.44 105 ILE A O 1
ATOM 836 N N . VAL A 1 106 ? 8.453 -16.062 -7.746 1 98 106 VAL A N 1
ATOM 837 C CA . VAL A 1 106 ? 8.352 -14.609 -7.77 1 98 106 VAL A CA 1
ATOM 838 C C . VAL A 1 106 ? 7.984 -14.094 -6.383 1 98 106 VAL A C 1
ATOM 840 O O . VAL A 1 106 ? 6.93 -14.438 -5.848 1 98 106 VAL A O 1
ATOM 843 N N . PHE A 1 107 ? 8.836 -13.297 -5.809 1 97.94 107 PHE A N 1
ATOM 844 C CA . PHE A 1 107 ? 8.523 -12.562 -4.594 1 97.94 107 PHE A CA 1
ATOM 845 C C . PHE A 1 107 ? 8.102 -11.133 -4.918 1 97.94 107 PHE A C 1
ATOM 847 O O . PHE A 1 107 ? 8.852 -10.391 -5.551 1 97.94 107 PHE A O 1
ATOM 854 N N . MET A 1 108 ? 6.918 -10.781 -4.531 1 98.38 108 MET A N 1
ATOM 855 C CA . MET A 1 108 ? 6.473 -9.391 -4.641 1 98.38 108 MET A CA 1
ATOM 856 C C . MET A 1 108 ? 6.324 -8.758 -3.26 1 98.38 108 MET A C 1
ATOM 858 O O . MET A 1 108 ? 5.648 -9.312 -2.391 1 98.38 108 MET A O 1
ATOM 862 N N . PHE A 1 109 ? 6.949 -7.605 -3.066 1 97.69 109 PHE A N 1
ATOM 863 C CA . PHE A 1 109 ? 6.926 -7.016 -1.732 1 97.69 109 PHE A CA 1
ATOM 864 C C . PHE A 1 109 ? 6.848 -5.496 -1.812 1 97.69 109 PHE A C 1
ATOM 866 O O . PHE A 1 109 ? 7.375 -4.891 -2.744 1 97.69 109 PHE A O 1
ATOM 873 N N . ASP A 1 110 ? 6.23 -5.008 -0.855 1 96.19 110 ASP A N 1
ATOM 874 C CA . ASP A 1 110 ? 5.965 -3.576 -0.767 1 96.19 110 ASP A CA 1
ATOM 875 C C . ASP A 1 110 ? 7.184 -2.82 -0.243 1 96.19 110 ASP A C 1
ATOM 877 O O . ASP A 1 110 ? 7.652 -3.084 0.866 1 96.19 110 ASP A O 1
ATOM 881 N N . GLY A 1 111 ? 7.676 -1.84 -0.973 1 94.69 111 GLY A N 1
ATOM 882 C CA . GLY A 1 111 ? 8.875 -1.091 -0.637 1 94.69 111 GLY A CA 1
ATOM 883 C C . GLY A 1 111 ? 8.695 -0.19 0.57 1 94.69 111 GLY A C 1
ATOM 884 O O . GLY A 1 111 ? 9.68 0.316 1.124 1 94.69 111 GLY A O 1
ATOM 885 N N . TYR A 1 112 ? 7.504 -0.045 1.027 1 91.19 112 TYR A N 1
ATOM 886 C CA . TYR A 1 112 ? 7.258 0.856 2.146 1 91.19 112 TYR A CA 1
ATOM 887 C C . TYR A 1 112 ? 6.801 0.083 3.379 1 91.19 112 TYR A C 1
ATOM 889 O O . TYR A 1 112 ? 6.367 0.679 4.367 1 91.19 112 TYR A O 1
ATOM 897 N N . ASP A 1 113 ? 6.871 -1.2 3.295 1 92.06 113 ASP A N 1
ATOM 898 C CA . ASP A 1 113 ? 6.629 -2.082 4.43 1 92.06 113 ASP A CA 1
ATOM 899 C C . ASP A 1 113 ? 7.93 -2.693 4.941 1 92.06 113 ASP A C 1
ATOM 901 O O . ASP A 1 113 ? 8.492 -3.59 4.309 1 92.06 113 ASP A O 1
ATOM 905 N N . GLU A 1 114 ? 8.32 -2.248 6.086 1 90.62 114 GLU A N 1
ATOM 906 C CA . GLU A 1 114 ? 9.625 -2.645 6.617 1 90.62 114 GLU A CA 1
ATOM 907 C C . GLU A 1 114 ? 9.703 -4.156 6.816 1 90.62 114 GLU A C 1
ATOM 909 O O . GLU A 1 114 ? 10.742 -4.766 6.57 1 90.62 114 GLU A O 1
ATOM 914 N N . GLU A 1 115 ? 8.641 -4.707 7.293 1 92.5 115 GLU A N 1
ATOM 915 C CA . GLU A 1 115 ? 8.625 -6.152 7.508 1 92.5 115 GLU A CA 1
ATOM 916 C C . GLU A 1 115 ? 8.789 -6.906 6.191 1 92.5 115 GLU A C 1
ATOM 918 O O . GLU A 1 115 ? 9.539 -7.879 6.117 1 92.5 115 GLU A O 1
ATOM 923 N N . GLN A 1 116 ? 8.141 -6.43 5.188 1 94.69 116 GLN A N 1
ATOM 924 C CA . GLN A 1 116 ? 8.25 -7.078 3.883 1 94.69 116 GLN A CA 1
ATOM 925 C C . GLN A 1 116 ? 9.641 -6.879 3.285 1 94.69 116 GLN A C 1
ATOM 927 O O . GLN A 1 116 ? 10.203 -7.797 2.684 1 94.69 116 GLN A O 1
ATOM 932 N N . LEU A 1 117 ? 10.195 -5.723 3.475 1 95.19 117 LEU A N 1
ATOM 933 C CA . LEU A 1 117 ? 11.555 -5.449 3.006 1 95.19 117 LEU A CA 1
ATOM 934 C C . LEU A 1 117 ? 12.555 -6.395 3.66 1 95.19 117 LEU A C 1
ATOM 936 O O . LEU A 1 117 ? 13.367 -7.02 2.975 1 95.19 117 LEU A O 1
ATOM 940 N N . GLN A 1 118 ? 12.43 -6.496 4.941 1 95.5 118 GLN A N 1
ATOM 941 C CA . GLN A 1 118 ? 13.336 -7.371 5.672 1 95.5 118 GLN A CA 1
ATOM 942 C C . GLN A 1 118 ? 13.156 -8.828 5.258 1 95.5 118 GLN A C 1
ATOM 944 O O . GLN A 1 118 ? 14.133 -9.562 5.113 1 95.5 118 GLN A O 1
ATOM 949 N N . GLY A 1 119 ? 11.938 -9.203 5.047 1 95.75 119 GLY A N 1
ATOM 950 C CA . GLY A 1 119 ? 11.664 -10.555 4.59 1 95.75 119 GLY A CA 1
ATOM 951 C C . GLY A 1 119 ? 12.273 -10.859 3.234 1 95.75 119 GLY A C 1
ATOM 952 O O . GLY A 1 119 ? 12.891 -11.914 3.047 1 95.75 119 GLY A O 1
ATOM 953 N N . ALA A 1 120 ? 12.086 -9.961 2.297 1 96.19 120 ALA A N 1
ATOM 954 C CA . ALA A 1 120 ? 12.648 -10.133 0.959 1 96.19 120 ALA A CA 1
ATOM 955 C C . ALA A 1 120 ? 14.172 -10.219 1.008 1 96.19 120 ALA A C 1
ATOM 957 O O . ALA A 1 120 ? 14.773 -11.07 0.346 1 96.19 120 ALA A O 1
ATOM 958 N N . ARG A 1 121 ? 14.727 -9.375 1.818 1 96.12 121 ARG A N 1
ATOM 959 C CA . ARG A 1 121 ? 16.172 -9.383 1.977 1 96.12 121 ARG A CA 1
ATOM 960 C C . ARG A 1 121 ? 16.656 -10.703 2.562 1 96.12 121 ARG A C 1
ATOM 962 O O . ARG A 1 121 ? 17.672 -11.25 2.125 1 96.12 121 ARG A O 1
ATOM 969 N N . ALA A 1 122 ? 15.984 -11.172 3.537 1 95.38 122 ALA A N 1
ATOM 970 C CA . ALA A 1 122 ? 16.344 -12.453 4.141 1 95.38 122 ALA A CA 1
ATOM 971 C C . ALA A 1 122 ? 16.266 -13.578 3.121 1 95.38 122 ALA A C 1
ATOM 973 O O . ALA A 1 122 ? 17.141 -14.438 3.064 1 95.38 122 ALA A O 1
ATOM 974 N N . GLN A 1 123 ? 15.195 -13.57 2.305 1 94.69 123 GLN A N 1
ATOM 975 C CA . GLN A 1 123 ? 15.047 -14.586 1.269 1 94.69 123 GLN A CA 1
ATOM 976 C C . GLN A 1 123 ? 16.172 -14.5 0.241 1 94.69 123 GLN A C 1
ATOM 978 O O . GLN A 1 123 ? 16.719 -15.523 -0.18 1 94.69 123 GLN A O 1
ATOM 983 N N . TRP A 1 124 ? 16.438 -13.289 -0.162 1 95.25 124 TRP A N 1
ATOM 984 C CA . TRP A 1 124 ? 17.516 -13.078 -1.107 1 95.25 124 TRP A CA 1
ATOM 985 C C . TRP A 1 124 ? 18.828 -13.672 -0.582 1 95.25 124 TRP A C 1
ATOM 987 O O . TRP A 1 124 ? 19.5 -14.438 -1.283 1 95.25 124 TRP A O 1
ATOM 997 N N . LYS A 1 125 ? 19.156 -13.352 0.63 1 94.44 125 LYS A N 1
ATOM 998 C CA . LYS A 1 125 ? 20.391 -13.836 1.241 1 94.44 125 LYS A CA 1
ATOM 999 C C . LYS A 1 125 ? 20.406 -15.359 1.296 1 94.44 125 LYS A C 1
ATOM 1001 O O . LYS A 1 125 ? 21.422 -15.977 0.963 1 94.44 125 LYS A O 1
ATOM 1006 N N . LYS A 1 126 ? 19.391 -15.875 1.698 1 92.62 126 LYS A N 1
ATOM 1007 C CA . LYS A 1 126 ? 19.281 -17.328 1.812 1 92.62 126 LYS A CA 1
ATOM 1008 C C . LYS A 1 126 ? 19.453 -18 0.45 1 92.62 126 LYS A C 1
ATOM 1010 O O . LYS A 1 126 ? 20.219 -18.953 0.312 1 92.62 126 LYS A O 1
ATOM 1015 N N . LEU A 1 127 ? 18.859 -17.5 -0.563 1 92.56 127 LEU A N 1
ATOM 1016 C CA . LEU A 1 127 ? 18.781 -18.156 -1.865 1 92.56 127 LEU A CA 1
ATOM 1017 C C . LEU A 1 127 ? 20.062 -17.922 -2.662 1 92.56 127 LEU A C 1
ATOM 1019 O O . LEU A 1 127 ? 20.438 -18.734 -3.494 1 92.56 127 LEU A O 1
ATOM 1023 N N . LYS A 1 128 ? 20.625 -16.75 -2.465 1 89.94 128 LYS A N 1
ATOM 1024 C CA . LYS A 1 128 ? 21.906 -16.484 -3.107 1 89.94 128 LYS A CA 1
ATOM 1025 C C . LYS A 1 128 ? 22.938 -17.562 -2.756 1 89.94 128 LYS A C 1
ATOM 1027 O O . LYS A 1 128 ? 23.75 -17.953 -3.598 1 89.94 128 LYS A O 1
ATOM 1032 N N . GLY A 1 129 ? 22.797 -18.094 -1.577 1 87.19 129 GLY A N 1
ATOM 1033 C CA . GLY A 1 129 ? 23.703 -19.125 -1.126 1 87.19 129 GLY A CA 1
ATOM 1034 C C . GLY A 1 129 ? 23.359 -20.5 -1.661 1 87.19 129 GLY A C 1
ATOM 1035 O O . GLY A 1 129 ? 24.172 -21.422 -1.573 1 87.19 129 GLY A O 1
ATOM 1036 N N . GLU A 1 130 ? 22.25 -20.656 -2.328 1 87.62 130 GLU A N 1
ATOM 1037 C CA . GLU A 1 130 ? 21.781 -21.969 -2.75 1 87.62 130 GLU A CA 1
ATOM 1038 C C . GLU A 1 130 ? 21.922 -22.141 -4.258 1 87.62 130 GLU A C 1
ATOM 1040 O O . GLU A 1 130 ? 21.484 -23.156 -4.812 1 87.62 130 GLU A O 1
ATOM 1045 N N . GLY A 1 131 ? 22.469 -21.25 -4.992 1 83.25 131 GLY A N 1
ATOM 1046 C CA . GLY A 1 131 ? 22.781 -21.406 -6.402 1 83.25 131 GLY A CA 1
ATOM 1047 C C . GLY A 1 131 ? 21.609 -21.078 -7.312 1 83.25 131 GLY A C 1
ATOM 1048 O O . GLY A 1 131 ? 21.594 -21.469 -8.484 1 83.25 131 GLY A O 1
ATOM 1049 N N . HIS A 1 132 ? 20.578 -20.516 -6.887 1 88.38 132 HIS A N 1
ATOM 1050 C CA . HIS A 1 132 ? 19.469 -20.094 -7.719 1 88.38 132 HIS A CA 1
ATOM 1051 C C . HIS A 1 132 ? 19.828 -18.844 -8.531 1 88.38 132 HIS A C 1
ATOM 1053 O O . HIS A 1 132 ? 20.766 -18.125 -8.172 1 88.38 132 HIS A O 1
ATOM 1059 N N . ALA A 1 133 ? 19.219 -18.781 -9.688 1 92.44 133 ALA A N 1
ATOM 1060 C CA . ALA A 1 133 ? 19.328 -17.531 -10.438 1 92.44 133 ALA A CA 1
ATOM 1061 C C . ALA A 1 133 ? 18.406 -16.469 -9.867 1 92.44 133 ALA A C 1
ATOM 1063 O O . ALA A 1 133 ? 17.188 -16.594 -9.938 1 92.44 133 ALA A O 1
ATOM 1064 N N . LEU A 1 134 ? 19.016 -15.422 -9.352 1 96.12 134 LEU A N 1
ATOM 1065 C CA . LEU A 1 134 ? 18.234 -14.367 -8.711 1 96.12 134 LEU A CA 1
ATOM 1066 C C . LEU A 1 134 ? 18.219 -13.102 -9.562 1 96.12 134 LEU A C 1
ATOM 1068 O O . LEU A 1 134 ? 19.266 -12.695 -10.086 1 96.12 134 LEU A O 1
ATOM 1072 N N . THR A 1 135 ? 17.047 -12.484 -9.727 1 97.56 135 THR A N 1
ATOM 1073 C CA . THR A 1 135 ? 16.906 -11.188 -10.383 1 97.56 135 THR A CA 1
ATOM 1074 C C . THR A 1 135 ? 16.062 -10.234 -9.539 1 97.56 135 THR A C 1
ATOM 1076 O O . THR A 1 135 ? 15.055 -10.641 -8.953 1 97.56 135 THR A O 1
ATOM 1079 N N . TYR A 1 136 ? 16.578 -9.023 -9.469 1 97.81 136 TYR A N 1
ATOM 1080 C CA . TYR A 1 136 ? 15.875 -7.977 -8.734 1 97.81 136 TYR A CA 1
ATOM 1081 C C . TYR A 1 136 ? 15.289 -6.941 -9.688 1 97.81 136 TYR A C 1
ATOM 1083 O O . TYR A 1 136 ? 16.016 -6.309 -10.453 1 97.81 136 TYR A O 1
ATOM 1091 N N . TRP A 1 137 ? 13.914 -6.797 -9.625 1 98.06 137 TRP A N 1
ATOM 1092 C CA . TRP A 1 137 ? 13.164 -5.84 -10.422 1 98.06 137 TRP A CA 1
ATOM 1093 C C . TRP A 1 137 ? 12.594 -4.727 -9.555 1 98.06 137 TRP A C 1
ATOM 1095 O O . TRP A 1 137 ? 11.977 -4.992 -8.516 1 98.06 137 TRP A O 1
ATOM 1105 N N . GLN A 1 138 ? 12.82 -3.514 -9.969 1 96.94 138 GLN A N 1
ATOM 1106 C CA . GLN A 1 138 ? 12.266 -2.365 -9.266 1 96.94 138 GLN A CA 1
ATOM 1107 C C . GLN A 1 138 ? 11.469 -1.468 -10.203 1 96.94 138 GLN A C 1
ATOM 1109 O O . GLN A 1 138 ? 11.812 -1.332 -11.383 1 96.94 138 GLN A O 1
ATOM 1114 N N . GLN A 1 139 ? 10.461 -0.869 -9.695 1 95.56 139 GLN A N 1
ATOM 1115 C CA . GLN A 1 139 ? 9.641 0.003 -10.531 1 95.56 139 GLN A CA 1
ATOM 1116 C C . GLN A 1 139 ? 10.328 1.348 -10.758 1 95.56 139 GLN A C 1
ATOM 1118 O O . GLN A 1 139 ? 10.961 1.892 -9.852 1 95.56 139 GLN A O 1
ATOM 1123 N N . THR A 1 140 ? 10.195 1.815 -12.023 1 92.94 140 THR A N 1
ATOM 1124 C CA . THR A 1 140 ? 10.547 3.201 -12.312 1 92.94 140 THR A CA 1
ATOM 1125 C C . THR A 1 140 ? 9.453 4.148 -11.828 1 92.94 140 THR A C 1
ATOM 1127 O O . THR A 1 140 ? 8.383 3.705 -11.414 1 92.94 140 THR A O 1
ATOM 1130 N N . GLN A 1 141 ? 9.664 5.457 -11.961 1 85.38 141 GLN A N 1
ATOM 1131 C CA . GLN A 1 141 ? 8.664 6.438 -11.547 1 85.38 141 GLN A CA 1
ATOM 1132 C C . GLN A 1 141 ? 7.395 6.32 -12.383 1 85.38 141 GLN A C 1
ATOM 1134 O O . GLN A 1 141 ? 6.305 6.656 -11.922 1 85.38 141 GLN A O 1
ATOM 1139 N N . GLU A 1 142 ? 7.539 5.762 -13.555 1 86.19 142 GLU A N 1
ATOM 1140 C CA . GLU A 1 142 ? 6.406 5.598 -14.461 1 86.19 142 GLU A CA 1
ATOM 1141 C C . GLU A 1 142 ? 5.688 4.277 -14.203 1 86.19 142 GLU A C 1
ATOM 1143 O O . GLU A 1 142 ? 4.699 3.963 -14.875 1 86.19 142 GLU A O 1
ATOM 1148 N N . GLY A 1 143 ? 6.125 3.562 -13.289 1 88.25 143 GLY A N 1
ATOM 1149 C CA . GLY A 1 143 ? 5.469 2.314 -12.93 1 88.25 143 GLY A CA 1
ATOM 1150 C C . GLY A 1 143 ? 5.949 1.132 -13.75 1 88.25 143 GLY A C 1
ATOM 1151 O O . GLY A 1 143 ? 5.387 0.038 -13.656 1 88.25 143 GLY A O 1
ATOM 1152 N N . ARG A 1 144 ? 7.051 1.393 -14.578 1 93.81 144 ARG A N 1
ATOM 1153 C CA . ARG A 1 144 ? 7.633 0.308 -15.359 1 93.81 144 ARG A CA 1
ATOM 1154 C C . ARG A 1 144 ? 8.688 -0.446 -14.555 1 93.81 144 ARG A C 1
ATOM 1156 O O . ARG A 1 144 ? 9.242 0.092 -13.594 1 93.81 144 ARG A O 1
ATOM 1163 N N . TRP A 1 145 ? 8.891 -1.731 -14.938 1 96.81 145 TRP A N 1
ATOM 1164 C CA . TRP A 1 145 ? 9.852 -2.549 -14.203 1 96.81 145 TRP A CA 1
ATOM 1165 C C . TRP A 1 145 ? 11.25 -2.414 -14.812 1 96.81 145 TRP A C 1
ATOM 1167 O O . TRP A 1 145 ? 11.406 -2.43 -16.031 1 96.81 145 TRP A O 1
ATOM 1177 N N . GLU A 1 146 ? 12.203 -2.273 -14 1 96.94 146 GLU A N 1
ATOM 1178 C CA . GLU A 1 146 ? 13.602 -2.25 -14.414 1 96.94 146 GLU A CA 1
ATOM 1179 C C . GLU A 1 146 ? 14.445 -3.207 -13.57 1 96.94 146 GLU A C 1
ATOM 1181 O O . GLU A 1 146 ? 14.328 -3.234 -12.344 1 96.94 146 GLU A O 1
ATOM 1186 N N . LYS A 1 147 ? 15.266 -4 -14.312 1 96.19 147 LYS A N 1
ATOM 1187 C CA . LYS A 1 147 ? 16.188 -4.902 -13.625 1 96.19 147 LYS A CA 1
ATOM 1188 C C . LYS A 1 147 ? 17.297 -4.125 -12.938 1 96.19 147 LYS A C 1
ATOM 1190 O O . LYS A 1 147 ? 17.906 -3.238 -13.531 1 96.19 147 LYS A O 1
ATOM 1195 N N . LYS A 1 148 ? 17.359 -4.504 -11.617 1 89.75 148 LYS A N 1
ATOM 1196 C CA . LYS A 1 148 ? 18.469 -3.859 -10.914 1 89.75 148 LYS A CA 1
ATOM 1197 C C . LYS A 1 148 ? 19.594 -4.855 -10.625 1 89.75 148 LYS A C 1
ATOM 1199 O O . LYS A 1 148 ? 19.328 -6.035 -10.375 1 89.75 148 LYS A O 1
ATOM 1204 N N . ALA A 1 149 ? 20.906 -4.469 -10.883 1 70.19 149 ALA A N 1
ATOM 1205 C CA . ALA A 1 149 ? 22.094 -5.297 -10.75 1 70.19 149 ALA A CA 1
ATOM 1206 C C . ALA A 1 149 ? 22.438 -5.547 -9.281 1 70.19 149 ALA A C 1
ATOM 1208 O O . ALA A 1 149 ? 22.172 -4.695 -8.43 1 70.19 149 ALA A O 1
ATOM 1209 N N . MET B 1 1 ? -16.938 23.75 15.094 1 82.5 1 MET B N 1
ATOM 1210 C CA . MET B 1 1 ? -17.188 22.469 14.414 1 82.5 1 MET B CA 1
ATOM 1211 C C . MET B 1 1 ? -16.031 22.109 13.5 1 82.5 1 MET B C 1
ATOM 1213 O O . MET B 1 1 ? -15.5 22.969 12.789 1 82.5 1 MET B O 1
ATOM 1217 N N . THR B 1 2 ? -15.359 20.891 13.602 1 91.5 2 THR B N 1
ATOM 1218 C CA . THR B 1 2 ? -14.203 20.453 12.82 1 91.5 2 THR B CA 1
ATOM 1219 C C . THR B 1 2 ? -14.656 19.703 11.57 1 91.5 2 THR B C 1
ATOM 1221 O O . THR B 1 2 ? -15.633 18.938 11.617 1 91.5 2 THR B O 1
ATOM 1224 N N . GLU B 1 3 ? -14.102 20.047 10.438 1 95.81 3 GLU B N 1
ATOM 1225 C CA . GLU B 1 3 ? -14.297 19.266 9.219 1 95.81 3 GLU B CA 1
ATOM 1226 C C . GLU B 1 3 ? -13.43 18 9.219 1 95.81 3 GLU B C 1
ATOM 1228 O O . GLU B 1 3 ? -12.219 18.078 9.438 1 95.81 3 GLU B O 1
ATOM 1233 N N . VAL B 1 4 ? -14.117 16.859 9 1 96.75 4 VAL B N 1
ATOM 1234 C CA . VAL B 1 4 ? -13.367 15.609 9.008 1 96.75 4 VAL B CA 1
ATOM 1235 C C . VAL B 1 4 ? -13.469 14.93 7.645 1 96.75 4 VAL B C 1
ATOM 1237 O O . VAL B 1 4 ? -14.57 14.641 7.168 1 96.75 4 VAL B O 1
ATOM 1240 N N . LEU B 1 5 ? -12.336 14.688 7.051 1 97.88 5 LEU B N 1
ATOM 1241 C CA . LEU B 1 5 ? -12.258 14.07 5.734 1 97.88 5 LEU B CA 1
ATOM 1242 C C . LEU B 1 5 ? -11.664 12.664 5.824 1 97.88 5 LEU B C 1
ATOM 1244 O O . LEU B 1 5 ? -10.695 12.445 6.551 1 97.88 5 LEU B O 1
ATOM 1248 N N . PHE B 1 6 ? -12.344 11.75 5.145 1 98.06 6 PHE B N 1
ATOM 1249 C CA . PHE B 1 6 ? -11.852 10.383 5.027 1 98.06 6 PHE B CA 1
ATOM 1250 C C . PHE B 1 6 ? -11.414 10.086 3.6 1 98.06 6 PHE B C 1
ATOM 1252 O O . PHE B 1 6 ? -12.242 10.023 2.691 1 98.06 6 PHE B O 1
ATOM 1259 N N . TYR B 1 7 ? -10.117 9.898 3.443 1 98.56 7 TYR B N 1
ATOM 1260 C CA . TYR B 1 7 ? -9.555 9.617 2.129 1 98.56 7 TYR B CA 1
ATOM 1261 C C . TYR B 1 7 ? -9.219 8.133 1.982 1 98.56 7 TYR B C 1
ATOM 1263 O O . TYR B 1 7 ? -8.297 7.633 2.627 1 98.56 7 TYR B O 1
ATOM 1271 N N . HIS B 1 8 ? -9.938 7.492 1.122 1 97.94 8 HIS B N 1
ATOM 1272 C CA . HIS B 1 8 ? -9.852 6.059 0.877 1 97.94 8 HIS B CA 1
ATOM 1273 C C . HIS B 1 8 ? -8.914 5.75 -0.284 1 97.94 8 HIS B C 1
ATOM 1275 O O . HIS B 1 8 ? -9.266 5.973 -1.445 1 97.94 8 HIS B O 1
ATOM 1281 N N . LEU B 1 9 ? -7.758 5.199 0.011 1 97.44 9 LEU B N 1
ATOM 1282 C CA . LEU B 1 9 ? -6.742 4.91 -0.997 1 97.44 9 LEU B CA 1
ATOM 1283 C C . LEU B 1 9 ? -6.996 3.555 -1.65 1 97.44 9 LEU B C 1
ATOM 1285 O O . LEU B 1 9 ? -6.754 2.512 -1.039 1 97.44 9 LEU B O 1
ATOM 1289 N N . THR B 1 10 ? -7.371 3.6 -2.928 1 93.44 10 THR B N 1
ATOM 1290 C CA . THR B 1 10 ? -7.645 2.355 -3.641 1 93.44 10 THR B CA 1
ATOM 1291 C C . THR B 1 10 ? -6.73 2.215 -4.855 1 93.44 10 THR B C 1
ATOM 1293 O O . THR B 1 10 ? -6.457 1.101 -5.305 1 93.44 10 THR B O 1
ATOM 1296 N N . GLU B 1 11 ? -6.207 3.396 -5.355 1 92.56 11 GLU B N 1
ATOM 1297 C CA . GLU B 1 11 ? -5.496 3.365 -6.633 1 92.56 11 GLU B CA 1
ATOM 1298 C C . GLU B 1 11 ? -4.051 3.826 -6.473 1 92.56 11 GLU B C 1
ATOM 1300 O O . GLU B 1 11 ? -3.26 3.738 -7.414 1 92.56 11 GLU B O 1
ATOM 1305 N N . SER B 1 12 ? -3.717 4.297 -5.277 1 94.06 12 SER B N 1
ATOM 1306 C CA . SER B 1 12 ? -2.359 4.797 -5.082 1 94.06 12 SER B CA 1
ATOM 1307 C C . SER B 1 12 ? -1.857 4.496 -3.672 1 94.06 12 SER B C 1
ATOM 1309 O O . SER B 1 12 ? -2.652 4.238 -2.766 1 94.06 12 SER B O 1
ATOM 1311 N N . LYS B 1 13 ? -0.555 4.43 -3.561 1 94.25 13 LYS B N 1
ATOM 1312 C CA . LYS B 1 13 ? 0.087 4.367 -2.25 1 94.25 13 LYS B CA 1
ATOM 1313 C C . LYS B 1 13 ? -0.04 5.699 -1.515 1 94.25 13 LYS B C 1
ATOM 1315 O O . LYS B 1 13 ? -0.24 6.742 -2.139 1 94.25 13 LYS B O 1
ATOM 1320 N N . LEU B 1 14 ? 0.097 5.613 -0.255 1 97 14 LEU B N 1
ATOM 1321 C CA . LEU B 1 14 ? 0.074 6.828 0.556 1 97 14 LEU B CA 1
ATOM 1322 C C . LEU B 1 14 ? 1.157 7.801 0.107 1 97 14 LEU B C 1
ATOM 1324 O O . LEU B 1 14 ? 0.921 9.008 0.039 1 97 14 LEU B O 1
ATOM 1328 N N . GLU B 1 15 ? 2.295 7.367 -0.216 1 95.69 15 GLU B N 1
ATOM 1329 C CA . GLU B 1 15 ? 3.463 8.156 -0.589 1 95.69 15 GLU B CA 1
ATOM 1330 C C . GLU B 1 15 ? 3.184 9 -1.831 1 95.69 15 GLU B C 1
ATOM 1332 O O . GLU B 1 15 ? 3.801 10.047 -2.027 1 95.69 15 GLU B O 1
ATOM 1337 N N . ASP B 1 16 ? 2.221 8.594 -2.58 1 93.81 16 ASP B N 1
ATOM 1338 C CA . ASP B 1 16 ? 1.856 9.336 -3.781 1 93.81 16 ASP B CA 1
ATOM 1339 C C . ASP B 1 16 ? 0.685 10.273 -3.51 1 93.81 16 ASP B C 1
ATOM 1341 O O . ASP B 1 16 ? 0.591 11.352 -4.109 1 93.81 16 ASP B O 1
ATOM 1345 N N . ALA B 1 17 ? -0.178 9.812 -2.662 1 96.62 17 ALA B N 1
ATOM 1346 C CA . ALA B 1 17 ? -1.429 10.539 -2.443 1 96.62 17 ALA B CA 1
ATOM 1347 C C . ALA B 1 17 ? -1.233 11.688 -1.46 1 96.62 17 ALA B C 1
ATOM 1349 O O . ALA B 1 17 ? -1.861 12.742 -1.594 1 96.62 17 ALA B O 1
ATOM 1350 N N . LEU B 1 18 ? -0.352 11.531 -0.513 1 97.81 18 LEU B N 1
ATOM 1351 C CA . LEU B 1 18 ? -0.221 12.445 0.611 1 97.81 18 LEU B CA 1
ATOM 1352 C C . LEU B 1 18 ? 0.444 13.75 0.174 1 97.81 18 LEU B C 1
ATOM 1354 O O . LEU B 1 18 ? -0.064 14.836 0.456 1 97.81 18 LEU B O 1
ATOM 1358 N N . PRO B 1 19 ? 1.503 13.734 -0.615 1 96.75 19 PRO B N 1
ATOM 1359 C CA . PRO B 1 19 ? 2.254 14.969 -0.869 1 96.75 19 PRO B CA 1
ATOM 1360 C C . PRO B 1 19 ? 1.421 16.031 -1.584 1 96.75 19 PRO B C 1
ATOM 1362 O O . PRO B 1 19 ? 1.429 17.188 -1.186 1 96.75 19 PRO B O 1
ATOM 1365 N N . PRO B 1 20 ? 0.618 15.664 -2.592 1 95.56 20 PRO B N 1
ATOM 1366 C CA . PRO B 1 20 ? -0.195 16.703 -3.23 1 95.56 20 PRO B CA 1
ATOM 1367 C C . PRO B 1 20 ? -1.206 17.328 -2.273 1 95.56 20 PRO B C 1
ATOM 1369 O O . PRO B 1 20 ? -1.506 18.516 -2.383 1 95.56 20 PRO B O 1
ATOM 1372 N N . LEU B 1 21 ? -1.739 16.531 -1.372 1 97.69 21 LEU B N 1
ATOM 1373 C CA . LEU B 1 21 ? -2.688 17.062 -0.399 1 97.69 21 LEU B CA 1
ATOM 1374 C C . LEU B 1 21 ? -1.998 18.031 0.56 1 97.69 21 LEU B C 1
ATOM 1376 O O . LEU B 1 21 ? -2.566 19.062 0.925 1 97.69 21 LEU B O 1
ATOM 1380 N N . LEU B 1 22 ? -0.801 17.688 0.943 1 98.06 22 LEU B N 1
ATOM 1381 C CA . LEU B 1 22 ? -0.026 18.562 1.805 1 98.06 22 LEU B CA 1
ATOM 1382 C C . LEU B 1 22 ? 0.33 19.859 1.076 1 98.06 22 LEU B C 1
ATOM 1384 O O . LEU B 1 22 ? 0.221 20.953 1.646 1 98.06 22 LEU B O 1
ATOM 1388 N N . ASP B 1 23 ? 0.672 19.75 -0.172 1 95.94 23 ASP B N 1
ATOM 1389 C CA . ASP B 1 23 ? 0.987 20.922 -0.992 1 95.94 23 ASP B CA 1
ATOM 1390 C C . ASP B 1 23 ? -0.199 21.875 -1.06 1 95.94 23 ASP B C 1
ATOM 1392 O O . ASP B 1 23 ? -0.049 23.078 -0.816 1 95.94 23 ASP B O 1
ATOM 1396 N N . LYS B 1 24 ? -1.293 21.328 -1.309 1 96.31 24 LYS B N 1
ATOM 1397 C CA . LYS B 1 24 ? -2.508 22.141 -1.393 1 96.31 24 LYS B CA 1
ATOM 1398 C C . LYS B 1 24 ? -2.805 22.828 -0.062 1 96.31 24 LYS B C 1
ATOM 1400 O O . LYS B 1 24 ? -3.221 23.984 -0.035 1 96.31 24 LYS B O 1
ATOM 1405 N N . SER B 1 25 ? -2.598 22.109 1.001 1 97.56 25 SER B N 1
ATOM 1406 C CA . SER B 1 25 ? -2.842 22.656 2.328 1 97.56 25 SER B CA 1
ATOM 1407 C C . SER B 1 25 ? -1.917 23.828 2.617 1 97.56 25 SER B C 1
ATOM 1409 O O . SER B 1 25 ? -2.369 24.891 3.07 1 97.56 25 SER B O 1
ATOM 1411 N N . VAL B 1 26 ? -0.652 23.688 2.332 1 96.69 26 VAL B N 1
ATOM 1412 C CA . VAL B 1 26 ? 0.341 24.734 2.605 1 96.69 26 VAL B CA 1
ATOM 1413 C C . VAL B 1 26 ? 0.11 25.922 1.681 1 96.69 26 VAL B C 1
ATOM 1415 O O . VAL B 1 26 ? 0.282 27.078 2.088 1 96.69 26 VAL B O 1
ATOM 1418 N N . GLU B 1 27 ? -0.29 25.672 0.453 1 95.38 27 GLU B N 1
ATOM 1419 C CA . GLU B 1 27 ? -0.624 26.734 -0.49 1 95.38 27 GLU B CA 1
ATOM 1420 C C . GLU B 1 27 ? -1.746 27.609 0.048 1 95.38 27 GLU B C 1
ATOM 1422 O O . GLU B 1 27 ? -1.812 28.797 -0.264 1 95.38 27 GLU B O 1
ATOM 1427 N N . ARG B 1 28 ? -2.574 27.078 0.866 1 96.5 28 ARG B N 1
ATOM 1428 C CA . ARG B 1 28 ? -3.695 27.797 1.456 1 96.5 28 ARG B CA 1
ATOM 1429 C C . ARG B 1 28 ? -3.26 28.547 2.709 1 96.5 28 ARG B C 1
ATOM 1431 O O . ARG B 1 28 ? -4.062 29.266 3.324 1 96.5 28 ARG B O 1
ATOM 1438 N N . GLY B 1 29 ? -2.059 28.375 3.1 1 96.81 29 GLY B N 1
ATOM 1439 C CA . GLY B 1 29 ? -1.523 29.062 4.258 1 96.81 29 GLY B CA 1
ATOM 1440 C C . GLY B 1 29 ? -1.749 28.328 5.559 1 96.81 29 GLY B C 1
ATOM 1441 O O . GLY B 1 29 ? -1.564 28.891 6.641 1 96.81 29 GLY B O 1
ATOM 1442 N N . TRP B 1 30 ? -2.148 27.094 5.473 1 98.06 30 TRP B N 1
ATOM 1443 C CA . TRP B 1 30 ? -2.414 26.312 6.68 1 98.06 30 TRP B CA 1
ATOM 1444 C C . TRP B 1 30 ? -1.136 25.656 7.203 1 98.06 30 TRP B C 1
ATOM 1446 O O . TRP B 1 30 ? -0.235 25.344 6.426 1 98.06 30 TRP B O 1
ATOM 1456 N N . ARG B 1 31 ? -1.061 25.547 8.492 1 98.38 31 ARG B N 1
ATOM 1457 C CA . ARG B 1 31 ? -0.072 24.672 9.109 1 98.38 31 ARG B CA 1
ATOM 1458 C C . ARG B 1 31 ? -0.642 23.266 9.328 1 98.38 31 ARG B C 1
ATOM 1460 O O . ARG B 1 31 ? -1.802 23.125 9.719 1 98.38 31 ARG B O 1
ATOM 1467 N N . VAL B 1 32 ? 0.244 22.281 9.062 1 98.69 32 VAL B N 1
ATOM 1468 C CA . VAL B 1 32 ? -0.256 20.906 9.008 1 98.69 32 VAL B CA 1
ATOM 1469 C C . VAL B 1 32 ? 0.577 20.016 9.93 1 98.69 32 VAL B C 1
ATOM 1471 O O . VAL B 1 32 ? 1.802 20.156 9.992 1 98.69 32 VAL B O 1
ATOM 1474 N N . ALA B 1 33 ? -0.083 19.141 10.672 1 98.5 33 ALA B N 1
ATOM 1475 C CA . ALA B 1 33 ? 0.574 18.016 11.328 1 98.5 33 ALA B CA 1
ATOM 1476 C C . ALA B 1 33 ? 0.179 16.703 10.672 1 98.5 33 ALA B C 1
ATOM 1478 O O . ALA B 1 33 ? -0.985 16.5 10.32 1 98.5 33 ALA B O 1
ATOM 1479 N N . VAL B 1 34 ? 1.118 15.844 10.422 1 98.69 34 VAL B N 1
ATOM 1480 C CA . VAL B 1 34 ? 0.904 14.484 9.938 1 98.69 34 VAL B CA 1
ATOM 1481 C C . VAL B 1 34 ? 1.326 13.477 11 1 98.69 34 VAL B C 1
ATOM 1483 O O . VAL B 1 34 ? 2.51 13.375 11.336 1 98.69 34 VAL B O 1
ATOM 1486 N N . GLN B 1 35 ? 0.362 12.766 11.508 1 98.31 35 GLN B N 1
ATOM 1487 C CA . GLN B 1 35 ? 0.656 11.773 12.539 1 98.31 35 GLN B CA 1
ATOM 1488 C C . GLN B 1 35 ? 0.761 10.375 11.945 1 98.31 35 GLN B C 1
ATOM 1490 O O . GLN B 1 35 ? -0.183 9.883 11.32 1 98.31 35 GLN B O 1
ATOM 1495 N N . ALA B 1 36 ? 1.879 9.781 12.125 1 96.94 36 ALA B N 1
ATOM 1496 C CA . ALA B 1 36 ? 2.146 8.422 11.664 1 96.94 36 ALA B CA 1
ATOM 1497 C C . ALA B 1 36 ? 2.059 7.43 12.82 1 96.94 36 ALA B C 1
ATOM 1499 O O . ALA B 1 36 ? 2.01 7.828 13.984 1 96.94 36 ALA B O 1
ATOM 1500 N N . ARG B 1 37 ? 2.061 6.18 12.461 1 93.69 37 ARG B N 1
ATOM 1501 C CA . ARG B 1 37 ? 1.853 5.121 13.438 1 93.69 37 ARG B CA 1
ATOM 1502 C C . ARG B 1 37 ? 3.143 4.812 14.195 1 93.69 37 ARG B C 1
ATOM 1504 O O . ARG B 1 37 ? 3.104 4.363 15.344 1 93.69 37 ARG B O 1
ATOM 1511 N N . ASP B 1 38 ? 4.277 4.98 13.539 1 94.62 38 ASP B N 1
ATOM 1512 C CA . ASP B 1 38 ? 5.555 4.668 14.172 1 94.62 38 ASP B CA 1
ATOM 1513 C C . ASP B 1 38 ? 6.688 5.484 13.547 1 94.62 38 ASP B C 1
ATOM 1515 O O . ASP B 1 38 ? 6.48 6.188 12.562 1 94.62 38 ASP B O 1
ATOM 1519 N N . ALA B 1 39 ? 7.867 5.395 14.203 1 96 39 ALA B N 1
ATOM 1520 C CA . ALA B 1 39 ? 9 6.227 13.82 1 96 39 ALA B CA 1
ATOM 1521 C C . ALA B 1 39 ? 9.508 5.852 12.43 1 96 39 ALA B C 1
ATOM 1523 O O . ALA B 1 39 ? 9.898 6.719 11.648 1 96 39 ALA B O 1
ATOM 1524 N N . ALA B 1 40 ? 9.523 4.609 12.164 1 94 40 ALA B N 1
ATOM 1525 C CA . ALA B 1 40 ? 10.008 4.16 10.859 1 94 40 ALA B CA 1
ATOM 1526 C C . ALA B 1 40 ? 9.18 4.766 9.734 1 94 40 ALA B C 1
ATOM 1528 O O . ALA B 1 40 ? 9.734 5.27 8.75 1 94 40 ALA B O 1
ATOM 1529 N N . ARG B 1 41 ? 7.902 4.75 9.906 1 95.38 41 ARG B N 1
ATOM 1530 C CA . ARG B 1 41 ? 7.012 5.309 8.898 1 95.38 41 ARG B CA 1
ATOM 1531 C C . ARG B 1 41 ? 7.16 6.824 8.812 1 95.38 41 ARG B C 1
ATOM 1533 O O . ARG B 1 41 ? 7.211 7.391 7.719 1 95.38 41 ARG B O 1
ATOM 1540 N N . ARG B 1 42 ? 7.23 7.469 9.906 1 97.25 42 ARG B N 1
ATOM 1541 C CA . ARG B 1 42 ? 7.449 8.914 9.945 1 97.25 42 ARG B CA 1
ATOM 1542 C C . ARG B 1 42 ? 8.711 9.297 9.172 1 97.25 42 ARG B C 1
ATOM 1544 O O . ARG B 1 42 ? 8.68 10.195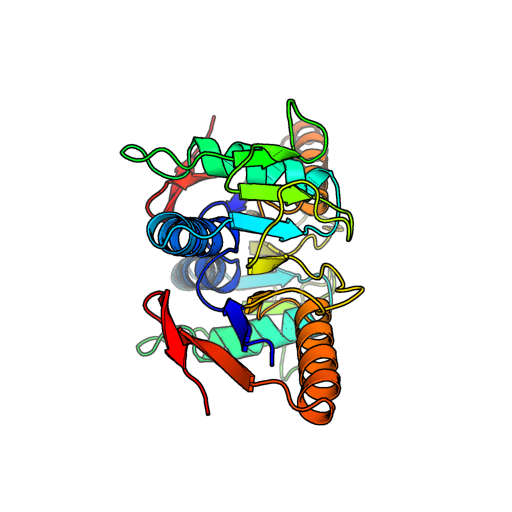 8.336 1 97.25 42 ARG B O 1
ATOM 1551 N N . ASP B 1 43 ? 9.727 8.617 9.469 1 96.56 43 ASP B N 1
ATOM 1552 C CA . ASP B 1 43 ? 11.023 8.93 8.867 1 96.56 43 ASP B CA 1
ATOM 1553 C C . ASP B 1 43 ? 11.023 8.641 7.371 1 96.56 43 ASP B C 1
ATOM 1555 O O . ASP B 1 43 ? 11.625 9.375 6.586 1 96.56 43 ASP B O 1
ATOM 1559 N N . MET B 1 44 ? 10.359 7.605 7.027 1 94.88 44 MET B N 1
ATOM 1560 C CA . MET B 1 44 ? 10.227 7.277 5.613 1 94.88 44 MET B CA 1
ATOM 1561 C C . MET B 1 44 ? 9.453 8.367 4.871 1 94.88 44 MET B C 1
ATOM 1563 O O . MET B 1 44 ? 9.852 8.781 3.781 1 94.88 44 MET B O 1
ATOM 1567 N N . LEU B 1 45 ? 8.391 8.797 5.445 1 96.81 45 LEU B N 1
ATOM 1568 C CA . LEU B 1 45 ? 7.609 9.859 4.828 1 96.81 45 LEU B CA 1
ATOM 1569 C C . LEU B 1 45 ? 8.414 11.148 4.742 1 96.81 45 LEU B C 1
ATOM 1571 O O . LEU B 1 45 ? 8.336 11.867 3.744 1 96.81 45 LEU B O 1
ATOM 1575 N N . ASP B 1 46 ? 9.188 11.445 5.758 1 97.12 46 ASP B N 1
ATOM 1576 C CA . ASP B 1 46 ? 10.055 12.617 5.75 1 97.12 46 ASP B CA 1
ATOM 1577 C C . ASP B 1 46 ? 11.023 12.578 4.57 1 97.12 46 ASP B C 1
ATOM 1579 O O . ASP B 1 46 ? 11.141 13.547 3.822 1 97.12 46 ASP B O 1
ATOM 1583 N N . ALA B 1 47 ? 11.68 11.492 4.465 1 94.31 47 ALA B N 1
ATOM 1584 C CA . ALA B 1 47 ? 12.625 11.32 3.363 1 94.31 47 ALA B CA 1
ATOM 1585 C C . ALA B 1 47 ? 11.914 11.43 2.016 1 94.31 47 ALA B C 1
ATOM 1587 O O . ALA B 1 47 ? 12.414 12.086 1.098 1 94.31 47 ALA B O 1
ATOM 1588 N N . HIS B 1 48 ? 10.773 10.844 1.919 1 94.5 48 HIS B N 1
ATOM 1589 C CA . HIS B 1 48 ? 10.008 10.836 0.676 1 94.5 48 HIS B CA 1
ATOM 1590 C C . HIS B 1 48 ? 9.609 12.25 0.27 1 94.5 48 HIS B C 1
ATOM 1592 O O . HIS B 1 48 ? 9.695 12.617 -0.905 1 94.5 48 HIS B O 1
ATOM 1598 N N . LEU B 1 49 ? 9.242 13.07 1.188 1 95.94 49 LEU B N 1
ATOM 1599 C CA . LEU B 1 49 ? 8.742 14.414 0.908 1 95.94 49 LEU B CA 1
ATOM 1600 C C . LEU B 1 49 ? 9.844 15.305 0.364 1 95.94 49 LEU B C 1
ATOM 1602 O O . LEU B 1 49 ? 9.57 16.297 -0.313 1 95.94 49 LEU B O 1
ATOM 1606 N N . TRP B 1 50 ? 11.078 14.945 0.553 1 92.75 50 TRP B N 1
ATOM 1607 C CA . TRP B 1 50 ? 12.195 15.727 0.031 1 92.75 50 TRP B CA 1
ATOM 1608 C C . TRP B 1 50 ? 12.398 15.453 -1.456 1 92.75 50 TRP B C 1
ATOM 1610 O O . TRP B 1 50 ? 12.961 16.281 -2.174 1 92.75 50 TRP B O 1
ATOM 1620 N N . THR B 1 51 ? 11.883 14.297 -1.955 1 87.31 51 THR B N 1
ATOM 1621 C CA . THR B 1 51 ? 12.258 13.883 -3.303 1 87.31 51 THR B CA 1
ATOM 1622 C C . THR B 1 51 ? 11.016 13.602 -4.148 1 87.31 51 THR B C 1
ATOM 1624 O O . THR B 1 51 ? 11.133 13.234 -5.32 1 87.31 51 THR B O 1
ATOM 1627 N N . PHE B 1 52 ? 9.859 13.797 -3.68 1 86.62 52 PHE B N 1
ATOM 1628 C CA . PHE B 1 52 ? 8.648 13.336 -4.352 1 86.62 52 PHE B CA 1
ATOM 1629 C C . PHE B 1 52 ? 8.398 14.148 -5.621 1 86.62 52 PHE B C 1
ATOM 1631 O O . PHE B 1 52 ? 7.648 13.719 -6.5 1 86.62 52 PHE B O 1
ATOM 1638 N N . ARG B 1 53 ? 8.891 15.289 -5.777 1 81.44 53 ARG B N 1
ATOM 1639 C CA . ARG B 1 53 ? 8.75 16.125 -6.965 1 81.44 53 ARG B CA 1
ATOM 1640 C C . ARG B 1 53 ? 10.039 16.891 -7.246 1 81.44 53 ARG B C 1
ATOM 1642 O O . ARG B 1 53 ? 10.75 17.297 -6.32 1 81.44 53 ARG B O 1
ATOM 1649 N N . GLU B 1 54 ? 10.328 17.047 -8.477 1 77.12 54 GLU B N 1
ATOM 1650 C CA . GLU B 1 54 ? 11.578 17.672 -8.883 1 77.12 54 GLU B CA 1
ATOM 1651 C C . GLU B 1 54 ? 11.477 19.188 -8.82 1 77.12 54 GLU B C 1
ATOM 1653 O O . GLU B 1 54 ? 12.461 19.875 -8.523 1 77.12 54 GLU B O 1
ATOM 1658 N N . ASP B 1 55 ? 10.273 19.672 -9.031 1 79.25 55 ASP B N 1
ATOM 1659 C CA . ASP B 1 55 ? 10.188 21.094 -9.312 1 79.25 55 ASP B CA 1
ATOM 1660 C C . ASP B 1 55 ? 9.602 21.859 -8.125 1 79.25 55 ASP B C 1
ATOM 1662 O O . ASP B 1 55 ? 9.273 23.031 -8.234 1 79.25 55 ASP B O 1
ATOM 1666 N N . SER B 1 56 ? 9.406 21.172 -7.016 1 76.62 56 SER B N 1
ATOM 1667 C CA . SER B 1 56 ? 8.797 21.891 -5.898 1 76.62 56 SER B CA 1
ATOM 1668 C C . SER B 1 56 ? 9.344 21.391 -4.562 1 76.62 56 SER B C 1
ATOM 1670 O O . SER B 1 56 ? 9.914 20.312 -4.484 1 76.62 56 SER B O 1
ATOM 1672 N N . PHE B 1 57 ? 9.43 22.484 -3.684 1 87.38 57 PHE B N 1
ATOM 1673 C CA . PHE B 1 57 ? 9.898 22.219 -2.328 1 87.38 57 PHE B CA 1
ATOM 1674 C C . PHE B 1 57 ? 8.75 22.312 -1.33 1 87.38 57 PHE B C 1
ATOM 1676 O O . PHE B 1 57 ? 7.984 23.281 -1.354 1 87.38 57 PHE B O 1
ATOM 1683 N N . LEU B 1 58 ? 8.461 21.266 -0.585 1 95.06 58 LEU B N 1
ATOM 1684 C CA . LEU B 1 58 ? 7.516 21.297 0.526 1 95.06 58 LEU B CA 1
ATOM 1685 C C . LEU B 1 58 ? 8.25 21.375 1.861 1 95.06 58 LEU B C 1
ATOM 1687 O O . LEU B 1 58 ? 8.852 20.391 2.299 1 95.06 58 LEU B O 1
ATOM 1691 N N . ALA B 1 59 ? 8.242 22.562 2.549 1 95.38 59 ALA B N 1
ATOM 1692 C CA . ALA B 1 59 ? 8.906 22.734 3.84 1 95.38 59 ALA B CA 1
ATOM 1693 C C . ALA B 1 59 ? 8.266 21.844 4.902 1 95.38 59 ALA B C 1
ATOM 1695 O O . ALA B 1 59 ? 7.059 21.953 5.16 1 95.38 59 ALA B O 1
ATOM 1696 N N . HIS B 1 60 ? 9.102 20.984 5.434 1 97.75 60 HIS B N 1
ATOM 1697 C CA . HIS B 1 60 ? 8.609 20.078 6.461 1 97.75 60 HIS B CA 1
ATOM 1698 C C . HIS B 1 60 ? 9.742 19.609 7.371 1 97.75 60 HIS B C 1
ATOM 1700 O O . HIS B 1 60 ? 10.914 19.891 7.109 1 97.75 60 HIS B O 1
ATOM 1706 N N . GLY B 1 61 ? 9.352 18.984 8.477 1 97.69 61 GLY B N 1
ATOM 1707 C CA . GLY B 1 61 ? 10.266 18.344 9.414 1 97.69 61 GLY B CA 1
ATOM 1708 C C . GLY B 1 61 ? 9.578 17.359 10.344 1 97.69 61 GLY B C 1
ATOM 1709 O O . GLY B 1 61 ? 8.359 17.219 10.312 1 97.69 61 GLY B O 1
ATOM 1710 N N . THR B 1 62 ? 10.352 16.719 11.125 1 98.19 62 THR B N 1
ATOM 1711 C CA . THR B 1 62 ? 9.812 15.781 12.102 1 98.19 62 THR B CA 1
ATOM 1712 C C . THR B 1 62 ? 9.82 16.391 13.5 1 98.19 62 THR B C 1
ATOM 1714 O O . THR B 1 62 ? 10.484 17.406 13.734 1 98.19 62 THR B O 1
ATOM 1717 N N . ASP B 1 63 ? 9.062 15.719 14.352 1 97.5 63 ASP B N 1
ATOM 1718 C CA . ASP B 1 63 ? 8.969 16.203 15.727 1 97.5 63 ASP B CA 1
ATOM 1719 C C . ASP B 1 63 ? 10.281 15.969 16.484 1 97.5 63 ASP B C 1
ATOM 1721 O O . ASP B 1 63 ? 10.469 16.484 17.578 1 97.5 63 ASP B O 1
ATOM 1725 N N . GLU B 1 64 ? 11.219 15.266 15.883 1 96.25 64 GLU B N 1
ATOM 1726 C CA . GLU B 1 64 ? 12.531 15.031 16.484 1 96.25 64 GLU B CA 1
ATOM 1727 C C . GLU B 1 64 ? 13.586 15.953 15.891 1 96.25 64 GLU B C 1
ATOM 1729 O O . GLU B 1 64 ? 14.734 15.961 16.344 1 96.25 64 GLU B O 1
ATOM 1734 N N . GLY B 1 65 ? 13.18 16.656 14.867 1 94.06 65 GLY B N 1
ATOM 1735 C CA . GLY B 1 65 ? 14.133 17.531 14.188 1 94.06 65 GLY B CA 1
ATOM 1736 C C . GLY B 1 65 ? 14.297 18.875 14.867 1 94.06 65 GLY B C 1
ATOM 1737 O O . GLY B 1 65 ? 13.859 19.062 16 1 94.06 65 GLY B O 1
ATOM 1738 N N . ASP B 1 66 ? 14.938 19.688 14.047 1 88.94 66 ASP B N 1
ATOM 1739 C CA . ASP B 1 66 ? 15.211 21.031 14.539 1 88.94 66 ASP B CA 1
ATOM 1740 C C . ASP B 1 66 ? 13.969 21.922 14.414 1 88.94 66 ASP B C 1
ATOM 1742 O O . ASP B 1 66 ? 13.32 21.953 13.367 1 88.94 66 ASP B O 1
ATOM 1746 N N . MET B 1 67 ? 13.523 22.656 15.492 1 95.06 67 MET B N 1
ATOM 1747 C CA . MET B 1 67 ? 12.492 23.688 15.578 1 95.06 67 MET B CA 1
ATOM 1748 C C . MET B 1 67 ? 11.148 23.141 15.086 1 95.06 67 MET B C 1
ATOM 1750 O O . MET B 1 67 ? 10.562 23.672 14.148 1 95.06 67 MET B O 1
ATOM 1754 N N . PRO B 1 68 ? 10.688 22.047 15.664 1 96.81 68 PRO B N 1
ATOM 1755 C CA . PRO B 1 68 ? 9.391 21.5 15.258 1 96.81 68 PRO B CA 1
ATOM 1756 C C . PRO B 1 68 ? 8.273 22.547 15.25 1 96.81 68 PRO B C 1
ATOM 1758 O O . PRO B 1 68 ? 7.344 22.438 14.445 1 96.81 68 PRO B O 1
ATOM 1761 N N . ASP B 1 69 ? 8.422 23.562 16 1 97.44 69 ASP B N 1
ATOM 1762 C CA . ASP B 1 69 ? 7.383 24.578 16.141 1 97.44 69 ASP B CA 1
ATOM 1763 C C . ASP B 1 69 ? 7.355 25.5 14.922 1 97.44 69 ASP B C 1
ATOM 1765 O O . ASP B 1 69 ? 6.383 26.234 14.703 1 97.44 69 ASP B O 1
ATOM 1769 N N . ARG B 1 70 ? 8.32 25.469 14.109 1 97.19 70 ARG B N 1
ATOM 1770 C CA . ARG B 1 70 ? 8.422 26.391 12.984 1 97.19 70 ARG B CA 1
ATOM 1771 C C . ARG B 1 70 ? 8.078 25.703 11.672 1 97.19 70 ARG B C 1
ATOM 1773 O O . ARG B 1 70 ? 7.996 26.344 10.625 1 97.19 70 ARG B O 1
ATOM 1780 N N . GLN B 1 71 ? 7.902 24.438 11.734 1 97.81 71 GLN B N 1
ATOM 1781 C CA . GLN B 1 71 ? 7.676 23.672 10.516 1 97.81 71 GLN B CA 1
ATOM 1782 C C . GLN B 1 71 ? 6.254 23.859 10 1 97.81 71 GLN B C 1
ATOM 1784 O O . GLN B 1 71 ? 5.289 23.578 10.711 1 97.81 71 GLN B O 1
ATOM 1789 N N . PRO B 1 72 ? 6.086 24.281 8.758 1 98.06 72 PRO B N 1
ATOM 1790 C CA . PRO B 1 72 ? 4.742 24.359 8.18 1 98.06 72 PRO B CA 1
ATOM 1791 C C . PRO B 1 72 ? 4.039 23 8.141 1 98.06 72 PRO B C 1
ATOM 1793 O O . PRO B 1 72 ? 2.824 22.922 8.352 1 98.06 72 PRO B O 1
ATOM 1796 N N . VAL B 1 73 ? 4.793 21.984 7.766 1 98.69 73 VAL B N 1
ATOM 1797 C CA . VAL B 1 73 ? 4.34 20.609 7.855 1 98.69 73 VAL B CA 1
ATOM 1798 C C . VAL B 1 73 ? 5.199 19.844 8.859 1 98.69 73 VAL B C 1
ATOM 1800 O O . VAL B 1 73 ? 6.418 19.75 8.703 1 98.69 73 VAL B O 1
ATOM 1803 N N . LEU B 1 74 ? 4.52 19.328 9.906 1 98.81 74 LEU B N 1
ATOM 1804 C CA . LEU B 1 74 ? 5.223 18.578 10.938 1 98.81 74 LEU B CA 1
ATOM 1805 C C . LEU B 1 74 ? 4.805 17.109 10.922 1 98.81 74 LEU B C 1
ATOM 1807 O O . LEU B 1 74 ? 3.617 16.797 11.016 1 98.81 74 LEU B O 1
ATOM 1811 N N . LEU B 1 75 ? 5.742 16.234 10.695 1 98.62 75 LEU B N 1
ATOM 1812 C CA . LEU B 1 75 ? 5.516 14.805 10.852 1 98.62 75 LEU B CA 1
ATOM 1813 C C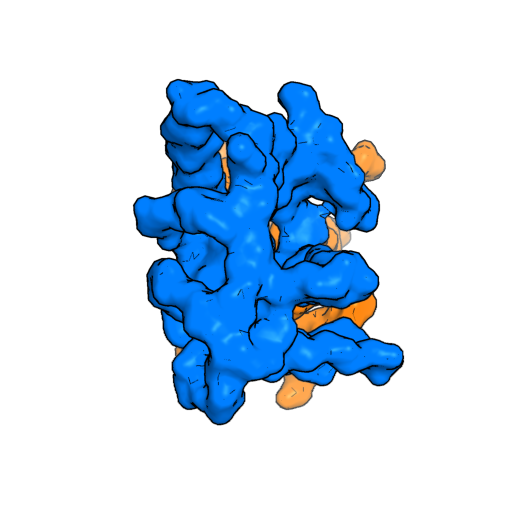 . LEU B 1 75 ? 5.777 14.367 12.289 1 98.62 75 LEU B C 1
ATOM 1815 O O . LEU B 1 75 ? 6.832 14.664 12.852 1 98.62 75 LEU B O 1
ATOM 1819 N N . THR B 1 76 ? 4.793 13.672 12.891 1 98.25 76 THR B N 1
ATOM 1820 C CA . THR B 1 76 ? 4.895 13.406 14.32 1 98.25 76 THR B CA 1
ATOM 1821 C C . THR B 1 76 ? 4.27 12.055 14.664 1 98.25 76 THR B C 1
ATOM 1823 O O . THR B 1 76 ? 3.578 11.453 13.844 1 98.25 76 THR B O 1
ATOM 1826 N N . LEU B 1 77 ? 4.547 11.508 15.891 1 96.56 77 LEU B N 1
ATOM 1827 C CA . LEU B 1 77 ? 3.924 10.312 16.453 1 96.56 77 LEU B CA 1
ATOM 1828 C C . LEU B 1 77 ? 2.98 10.68 17.594 1 96.56 77 LEU B C 1
ATOM 1830 O O . LEU B 1 77 ? 2.203 9.844 18.047 1 96.56 77 LEU B O 1
ATOM 1834 N N . SER B 1 78 ? 3.062 11.906 17.969 1 94.25 78 SER B N 1
ATOM 1835 C CA . SER B 1 78 ? 2.365 12.281 19.188 1 94.25 78 SER B CA 1
ATOM 1836 C C . SER B 1 78 ? 1.104 13.086 18.891 1 94.25 78 SER B C 1
ATOM 1838 O O . SER B 1 78 ? 0.917 13.555 17.766 1 94.25 78 SER B O 1
ATOM 1840 N N . ASP B 1 79 ? 0.357 13.227 19.922 1 94.56 79 ASP B N 1
ATOM 1841 C CA . ASP B 1 79 ? -0.862 14.023 19.797 1 94.56 79 ASP B CA 1
ATOM 1842 C C . ASP B 1 79 ? -0.59 15.5 20.078 1 94.56 79 ASP B C 1
ATOM 1844 O O . ASP B 1 79 ? -1.49 16.328 19.969 1 94.56 79 ASP B O 1
ATOM 1848 N N . GLU B 1 80 ? 0.605 15.805 20.375 1 94.56 80 GLU B N 1
ATOM 1849 C CA . GLU B 1 80 ? 0.948 17.203 20.609 1 94.56 80 GLU B CA 1
ATOM 1850 C C . GLU B 1 80 ? 0.88 18.016 19.312 1 94.56 80 GLU B C 1
ATOM 1852 O O . GLU B 1 80 ? 0.792 17.438 18.219 1 94.56 80 GLU B O 1
ATOM 1857 N N . ASN B 1 81 ? 0.82 19.344 19.484 1 96.75 81 ASN B N 1
ATOM 1858 C CA . ASN B 1 81 ? 0.711 20.25 18.344 1 96.75 81 ASN B CA 1
ATOM 1859 C C . ASN B 1 81 ? 1.7 21.406 18.453 1 96.75 81 ASN B C 1
ATOM 1861 O O . ASN B 1 81 ? 1.297 22.562 18.531 1 96.75 81 ASN B O 1
ATOM 1865 N N . PRO B 1 82 ? 2.986 21.078 18.391 1 96.94 82 PRO B N 1
ATOM 1866 C CA . PRO B 1 82 ? 3.979 22.125 18.641 1 96.94 82 PRO B CA 1
ATOM 1867 C C . PRO B 1 82 ? 4.031 23.156 17.516 1 96.94 82 PRO B C 1
ATOM 1869 O O . PRO B 1 82 ? 4.43 24.312 17.734 1 96.94 82 PRO B O 1
ATOM 1872 N N . ASN B 1 83 ? 3.646 22.797 16.328 1 98.25 83 ASN B N 1
ATOM 1873 C CA . ASN B 1 83 ? 3.758 23.75 15.227 1 98.25 83 ASN B CA 1
ATOM 1874 C C . ASN B 1 83 ? 2.48 24.578 15.062 1 98.25 83 ASN B C 1
ATOM 1876 O O . ASN B 1 83 ? 2.342 25.328 14.102 1 98.25 83 ASN B O 1
ATOM 1880 N N . GLY B 1 84 ? 1.483 24.344 15.953 1 97.62 84 GLY B N 1
ATOM 1881 C CA . GLY B 1 84 ? 0.24 25.094 15.875 1 97.62 84 GLY B CA 1
ATOM 1882 C C . GLY B 1 84 ? -0.579 24.766 14.641 1 97.62 84 GLY B C 1
ATOM 1883 O O . GLY B 1 84 ? -1.188 25.656 14.047 1 97.62 84 GLY B O 1
ATOM 1884 N N . ALA B 1 85 ? -0.542 23.5 14.234 1 98.06 85 ALA B N 1
ATOM 1885 C CA . ALA B 1 85 ? -1.287 23.078 13.055 1 98.06 85 ALA B CA 1
ATOM 1886 C C . ALA B 1 85 ? -2.785 23.312 13.242 1 98.06 85 ALA B C 1
ATOM 1888 O O . ALA B 1 85 ? -3.324 23.078 14.328 1 98.06 85 ALA B O 1
ATOM 1889 N N . THR B 1 86 ? -3.406 23.734 12.156 1 97.62 86 THR B N 1
ATOM 1890 C CA . THR B 1 86 ? -4.859 23.828 12.148 1 97.62 86 THR B CA 1
ATOM 1891 C C . THR B 1 86 ? -5.484 22.672 11.383 1 97.62 86 THR B C 1
ATOM 1893 O O . THR B 1 86 ? -6.691 22.438 11.477 1 97.62 86 THR B O 1
ATOM 1896 N N . VAL B 1 87 ? -4.66 21.938 10.656 1 98.19 87 VAL B N 1
ATOM 1897 C CA . VAL B 1 87 ? -5.059 20.719 9.945 1 98.19 87 VAL B CA 1
ATOM 1898 C C . VAL B 1 87 ? -4.195 19.547 10.406 1 98.19 87 VAL B C 1
ATOM 1900 O O . VAL B 1 87 ? -2.971 19.672 10.492 1 98.19 87 VAL B O 1
ATOM 1903 N N . ARG B 1 88 ? -4.852 18.438 10.68 1 98.31 88 ARG B N 1
ATOM 1904 C CA . ARG B 1 88 ? -4.07 17.266 11.086 1 98.31 88 ARG B CA 1
ATOM 1905 C C . ARG B 1 88 ? -4.465 16.031 10.281 1 98.31 88 ARG B C 1
ATOM 1907 O O . ARG B 1 88 ? -5.648 15.734 10.133 1 98.31 88 ARG B O 1
ATOM 1914 N N . PHE B 1 89 ? -3.445 15.406 9.734 1 98.62 89 PHE B N 1
ATOM 1915 C CA . PHE B 1 89 ? -3.588 14.148 9 1 98.62 89 PHE B CA 1
ATOM 1916 C C . PHE B 1 89 ? -3.244 12.961 9.891 1 98.62 89 PHE B C 1
ATOM 1918 O O . PHE B 1 89 ? -2.242 12.984 10.609 1 98.62 89 PHE B O 1
ATOM 1925 N N . PHE B 1 90 ? -4.082 11.992 9.828 1 98 90 PHE B N 1
ATOM 1926 C CA . PHE B 1 90 ? -3.771 10.688 10.406 1 98 90 PHE B CA 1
ATOM 1927 C C . PHE B 1 90 ? -3.557 9.648 9.312 1 98 90 PHE B C 1
ATOM 1929 O O . PHE B 1 90 ? -4.449 9.398 8.5 1 98 90 PHE B O 1
ATOM 1936 N N . VAL B 1 91 ? -2.33 9.016 9.352 1 97.69 91 VAL B N 1
ATOM 1937 C CA . VAL B 1 91 ? -2 8.117 8.242 1 97.69 91 VAL B CA 1
ATOM 1938 C C . VAL B 1 91 ? -1.628 6.742 8.789 1 97.69 91 VAL B C 1
ATOM 1940 O O . VAL B 1 91 ? -1.27 6.605 9.961 1 97.69 91 VAL B O 1
ATOM 1943 N N . ASP B 1 92 ? -1.764 5.734 7.996 1 93.69 92 ASP B N 1
ATOM 1944 C CA . ASP B 1 92 ? -1.328 4.363 8.25 1 93.69 92 ASP B CA 1
ATOM 1945 C C . ASP B 1 92 ? -1.91 3.832 9.555 1 93.69 92 ASP B C 1
ATOM 1947 O O . ASP B 1 92 ? -1.23 3.123 10.297 1 93.69 92 ASP B O 1
ATOM 1951 N N . GLY B 1 93 ? -3.092 4.266 9.883 1 91.69 93 GLY B N 1
ATOM 1952 C CA . GLY B 1 93 ? -3.785 3.719 11.039 1 91.69 93 GLY B CA 1
ATOM 1953 C C . GLY B 1 93 ? -3.443 4.43 12.328 1 91.69 93 GLY B C 1
ATOM 1954 O O . GLY B 1 93 ? -3.75 3.939 13.422 1 91.69 93 GLY B O 1
ATOM 1955 N N . ALA B 1 94 ? -2.74 5.512 12.234 1 93.81 94 ALA B N 1
ATOM 1956 C CA . ALA B 1 94 ? -2.496 6.305 13.438 1 93.81 94 ALA B CA 1
ATOM 1957 C C . ALA B 1 94 ? -3.807 6.66 14.133 1 93.81 94 ALA B C 1
ATOM 1959 O O . ALA B 1 94 ? -4.801 6.973 13.477 1 93.81 94 ALA B O 1
ATOM 1960 N N . GLU B 1 95 ? -3.799 6.637 15.375 1 87.12 95 GLU B N 1
ATOM 1961 C CA . GLU B 1 95 ? -5 6.875 16.172 1 87.12 95 GLU B CA 1
ATOM 1962 C C . GLU B 1 95 ? -5.09 8.336 16.609 1 87.12 95 GLU B C 1
ATOM 1964 O O . GLU B 1 95 ? -4.09 8.93 17.016 1 87.12 95 GLU B O 1
ATOM 1969 N N . ALA B 1 96 ? -6.25 8.797 16.5 1 82.19 96 ALA B N 1
ATOM 1970 C CA . ALA B 1 96 ? -6.5 10.156 16.969 1 82.19 96 ALA B CA 1
ATOM 1971 C C . ALA B 1 96 ? -6.895 10.18 18.438 1 82.19 96 ALA B C 1
ATOM 1973 O O . ALA B 1 96 ? -7.828 9.484 18.844 1 82.19 96 ALA B O 1
ATOM 1974 N N . ALA B 1 97 ? -6.086 10.914 19.203 1 76.25 97 ALA B N 1
ATOM 1975 C CA . ALA B 1 97 ? -6.453 11.047 20.609 1 76.25 97 ALA B CA 1
ATOM 1976 C C . ALA B 1 97 ? -7.559 12.086 20.781 1 76.25 97 ALA B C 1
ATOM 1978 O O . ALA B 1 97 ? -8.492 11.867 21.562 1 76.25 97 ALA B O 1
ATOM 1979 N N . SER B 1 98 ? -7.512 13.211 20.203 1 81.44 98 SER B N 1
ATOM 1980 C CA . SER B 1 98 ? -8.516 14.266 20.234 1 81.44 98 SER B CA 1
ATOM 1981 C C . SER B 1 98 ? -8.57 15.008 18.891 1 81.44 98 SER B C 1
ATOM 1983 O O . SER B 1 98 ? -7.551 15.172 18.219 1 81.44 98 SER B O 1
ATOM 1985 N N . LEU B 1 99 ? -9.766 15.414 18.5 1 86.88 99 LEU B N 1
ATOM 1986 C CA . LEU B 1 99 ? -9.953 16.172 17.266 1 86.88 99 LEU B CA 1
ATOM 1987 C C . LEU B 1 99 ? -10.164 17.641 17.562 1 86.88 99 LEU B C 1
ATOM 1989 O O . LEU B 1 99 ? -10.305 18.453 16.641 1 86.88 99 LEU B O 1
ATOM 1993 N N . ASP B 1 100 ? -10.008 17.875 18.812 1 86.69 100 ASP B N 1
ATOM 1994 C CA . ASP B 1 100 ? -10.336 19.234 19.219 1 86.69 100 ASP B CA 1
ATOM 1995 C C . ASP B 1 100 ? -9.234 20.219 18.797 1 86.69 100 ASP B C 1
ATOM 1997 O O . ASP B 1 100 ? -8.047 19.891 18.859 1 86.69 100 ASP B O 1
ATOM 2001 N N . GLY B 1 101 ? -9.688 21.391 18.391 1 90.38 101 GLY B N 1
ATOM 2002 C CA . GLY B 1 101 ? -8.734 22.453 18.141 1 90.38 101 GLY B CA 1
ATOM 2003 C C . GLY B 1 101 ? -8.297 22.531 16.688 1 90.38 101 GLY B C 1
ATOM 2004 O O . GLY B 1 101 ? -7.504 23.406 16.312 1 90.38 101 GLY B O 1
ATOM 2005 N N . TYR B 1 102 ? -8.805 21.703 15.891 1 96 102 TYR B N 1
ATOM 2006 C CA . TYR B 1 102 ? -8.438 21.719 14.477 1 96 102 TYR B CA 1
ATOM 2007 C C . TYR B 1 102 ? -9.602 22.203 13.617 1 96 102 TYR B C 1
ATOM 2009 O O . TYR B 1 102 ? -10.766 21.938 13.938 1 96 102 TYR B O 1
ATOM 2017 N N . ASP B 1 103 ? -9.211 22.875 12.594 1 96.25 103 ASP B N 1
ATOM 2018 C CA . ASP B 1 103 ? -10.219 23.234 11.602 1 96.25 103 ASP B CA 1
ATOM 2019 C C . ASP B 1 103 ? -10.586 22.047 10.734 1 96.25 103 ASP B C 1
ATOM 2021 O O . ASP B 1 103 ? -11.75 21.891 10.336 1 96.25 103 ASP B O 1
ATOM 2025 N N . ARG B 1 104 ? -9.57 21.25 10.523 1 97.5 104 ARG B N 1
ATOM 2026 C CA . ARG B 1 104 ? -9.773 20.094 9.641 1 97.5 104 ARG B CA 1
ATOM 2027 C C . ARG B 1 104 ? -8.938 18.906 10.094 1 97.5 104 ARG B C 1
ATOM 2029 O O . ARG B 1 104 ? -7.777 19.062 10.492 1 97.5 104 ARG B O 1
ATOM 2036 N N . ILE B 1 105 ? -9.617 17.766 10.039 1 97.44 105 ILE B N 1
ATOM 2037 C CA . ILE B 1 105 ? -8.977 16.484 10.289 1 97.44 105 ILE B CA 1
ATOM 2038 C C . ILE B 1 105 ? -9.07 15.602 9.047 1 97.44 105 ILE B C 1
ATOM 2040 O O . ILE B 1 105 ? -10.125 15.547 8.398 1 97.44 105 ILE B O 1
ATOM 2044 N N . VAL B 1 106 ? -7.969 14.961 8.727 1 98.06 106 VAL B N 1
ATOM 2045 C CA . VAL B 1 106 ? -7.941 14.109 7.547 1 98.06 106 VAL B CA 1
ATOM 2046 C C . VAL B 1 106 ? -7.465 12.703 7.926 1 98.06 106 VAL B C 1
ATOM 2048 O O . VAL B 1 106 ? -6.352 12.539 8.43 1 98.06 106 VAL B O 1
ATOM 2051 N N . PHE B 1 107 ? -8.305 11.734 7.711 1 97.94 107 PHE B N 1
ATOM 2052 C CA . PHE B 1 107 ? -7.906 10.336 7.816 1 97.94 107 PHE B CA 1
ATOM 2053 C C . PHE B 1 107 ? -7.582 9.758 6.445 1 97.94 107 PHE B C 1
ATOM 2055 O O . PHE B 1 107 ? -8.422 9.789 5.539 1 97.94 107 PHE B O 1
ATOM 2062 N N . MET B 1 108 ? -6.391 9.281 6.285 1 98.38 108 MET B N 1
ATOM 2063 C CA . MET B 1 108 ? -6.023 8.555 5.074 1 98.38 108 MET B CA 1
ATOM 2064 C C . MET B 1 108 ? -5.773 7.086 5.375 1 98.38 108 MET B C 1
ATOM 2066 O O . MET B 1 108 ? -4.996 6.754 6.273 1 98.38 108 MET B O 1
ATOM 2070 N N . PHE B 1 109 ? -6.43 6.215 4.621 1 97.69 109 PHE B N 1
ATOM 2071 C CA . PHE B 1 109 ? -6.309 4.801 4.945 1 97.69 109 PHE B CA 1
ATOM 2072 C C . PHE B 1 109 ? -6.305 3.953 3.678 1 97.69 109 PHE B C 1
ATOM 2074 O O . PHE B 1 109 ? -6.949 4.309 2.688 1 97.69 109 PHE B O 1
ATOM 2081 N N . ASP B 1 110 ? -5.629 2.91 3.807 1 96.12 110 ASP B N 1
ATOM 2082 C CA . ASP B 1 110 ? -5.422 1.989 2.693 1 96.12 110 ASP B CA 1
ATOM 2083 C C . ASP B 1 110 ? -6.621 1.061 2.518 1 96.12 110 ASP B C 1
ATOM 2085 O O . ASP B 1 110 ? -6.973 0.315 3.436 1 96.12 110 ASP B O 1
ATOM 2089 N N . GLY B 1 111 ? -7.227 1.035 1.348 1 94.69 111 GLY B N 1
ATOM 2090 C CA . GLY B 1 111 ? -8.422 0.26 1.066 1 94.69 111 GLY B CA 1
ATOM 2091 C C . GLY B 1 111 ? -8.18 -1.236 1.05 1 94.69 111 GLY B C 1
ATOM 2092 O O . GLY B 1 111 ? -9.125 -2.027 1.069 1 94.69 111 GLY B O 1
ATOM 2093 N N . TYR B 1 112 ? -6.957 -1.631 1.094 1 91 112 TYR B N 1
ATOM 2094 C CA . TYR B 1 112 ? -6.652 -3.055 1.02 1 91 112 TYR B CA 1
ATOM 2095 C C . TYR B 1 112 ? -6.043 -3.551 2.326 1 91 112 TYR B C 1
ATOM 2097 O O . TYR B 1 112 ? -5.551 -4.68 2.4 1 91 112 TYR B O 1
ATOM 2105 N N . ASP B 1 113 ? -6.062 -2.715 3.297 1 92 113 ASP B N 1
ATOM 2106 C CA . ASP B 1 113 ? -5.672 -3.08 4.656 1 92 113 ASP B CA 1
ATOM 2107 C C . ASP B 1 113 ? -6.895 -3.182 5.566 1 92 113 ASP B C 1
ATOM 2109 O O . ASP B 1 113 ? -7.469 -2.162 5.957 1 92 113 ASP B O 1
ATOM 2113 N N . GLU B 1 114 ? -7.195 -4.371 5.934 1 90.69 114 GLU B N 1
ATOM 2114 C CA . GLU B 1 114 ? -8.422 -4.617 6.688 1 90.69 114 GLU B CA 1
ATOM 2115 C C . GLU B 1 114 ? -8.406 -3.873 8.023 1 90.69 114 GLU B C 1
ATOM 2117 O O . GLU B 1 114 ? -9.438 -3.359 8.461 1 90.69 114 GLU B O 1
ATOM 2122 N N . GLU B 1 115 ? -7.281 -3.883 8.648 1 92.56 115 GLU B N 1
ATOM 2123 C CA . GLU B 1 115 ? -7.184 -3.188 9.93 1 92.56 115 GLU B CA 1
ATOM 2124 C C . GLU B 1 115 ? -7.43 -1.69 9.766 1 92.56 115 GLU B C 1
ATOM 2126 O O . GLU B 1 115 ? -8.141 -1.081 10.562 1 92.56 115 GLU B O 1
ATOM 2131 N N . GLN B 1 116 ? -6.898 -1.14 8.719 1 94.62 116 GLN B N 1
ATOM 2132 C CA . GLN B 1 116 ? -7.098 0.284 8.469 1 94.62 116 GLN B CA 1
ATOM 2133 C C . GLN B 1 116 ? -8.547 0.576 8.086 1 94.62 116 GLN B C 1
ATOM 2135 O O . GLN B 1 116 ? -9.117 1.582 8.508 1 94.62 116 GLN B O 1
ATOM 2140 N N . LEU B 1 117 ? -9.141 -0.294 7.336 1 95.19 117 LEU B N 1
ATOM 2141 C CA . LEU B 1 117 ? -10.539 -0.148 6.965 1 95.19 117 LEU B CA 1
ATOM 2142 C C . LEU B 1 117 ? -11.438 -0.151 8.203 1 95.19 117 LEU B C 1
ATOM 2144 O O . LEU B 1 117 ? -12.281 0.732 8.367 1 95.19 117 LEU B O 1
ATOM 2148 N N . GLN B 1 118 ? -11.18 -1.101 9.031 1 95.56 118 GLN B N 1
ATOM 2149 C CA . GLN B 1 118 ? -11.977 -1.201 10.242 1 95.56 118 GLN B CA 1
ATOM 2150 C C . GLN B 1 118 ? -11.766 0.013 11.148 1 95.56 118 GLN B C 1
ATOM 2152 O O . GLN B 1 118 ? -12.711 0.527 11.734 1 95.56 118 GLN B O 1
ATOM 2157 N N . GLY B 1 119 ? -10.555 0.452 11.203 1 95.75 119 GLY B N 1
ATOM 2158 C CA . GLY B 1 119 ? -10.266 1.643 11.984 1 95.75 119 GLY B CA 1
ATOM 2159 C C . GLY B 1 119 ? -10.984 2.879 11.484 1 95.75 119 GLY B C 1
ATOM 2160 O O . GLY B 1 119 ? -11.562 3.633 12.266 1 95.75 119 GLY B O 1
ATOM 2161 N N . ALA B 1 120 ? -10.93 3.098 10.195 1 96.19 120 ALA B N 1
ATOM 2162 C CA . ALA B 1 120 ? -11.602 4.242 9.586 1 96.19 120 ALA B CA 1
ATOM 2163 C C . ALA B 1 120 ? -13.109 4.184 9.82 1 96.19 120 ALA B C 1
ATOM 2165 O O . ALA B 1 120 ? -13.727 5.195 10.156 1 96.19 120 ALA B O 1
ATOM 2166 N N . ARG B 1 121 ? -13.625 3.02 9.688 1 96.12 121 ARG B N 1
ATOM 2167 C CA . ARG B 1 121 ? -15.055 2.828 9.922 1 96.12 121 ARG B CA 1
ATOM 2168 C C . ARG B 1 121 ? -15.422 3.133 11.367 1 96.12 121 ARG B C 1
ATOM 2170 O O . ARG B 1 121 ? -16.453 3.76 11.633 1 96.12 121 ARG B O 1
ATOM 2177 N N . ALA B 1 122 ? -14.633 2.656 12.25 1 95.44 122 ALA B N 1
ATOM 2178 C CA . ALA B 1 122 ? -14.867 2.926 13.664 1 95.44 122 ALA B CA 1
ATOM 2179 C C . ALA B 1 122 ? -14.828 4.426 13.953 1 95.44 122 ALA B C 1
ATOM 2181 O O . ALA B 1 122 ? -15.672 4.945 14.688 1 95.44 122 ALA B O 1
ATOM 2182 N N . GLN B 1 123 ? -13.859 5.121 13.367 1 94.75 123 GLN B N 1
ATOM 2183 C CA . GLN B 1 123 ? -13.758 6.566 13.539 1 94.75 123 GLN B CA 1
ATOM 2184 C C . GLN B 1 123 ? -14.977 7.281 12.961 1 94.75 123 GLN B C 1
ATOM 2186 O O . GLN B 1 123 ? -15.508 8.203 13.578 1 94.75 123 GLN B O 1
ATOM 2191 N N . TRP B 1 124 ? -15.328 6.859 11.789 1 95.25 124 TRP B N 1
ATOM 2192 C CA . TRP B 1 124 ? -16.5 7.434 11.148 1 95.25 124 TRP B CA 1
ATOM 2193 C C . TRP B 1 124 ? -17.719 7.312 12.055 1 95.25 124 TRP B C 1
ATOM 2195 O O . TRP B 1 124 ? -18.422 8.297 12.312 1 95.25 124 TRP B O 1
ATOM 2205 N N . LYS B 1 125 ? -17.953 6.141 12.562 1 94.44 125 LYS B N 1
ATOM 2206 C CA . LYS B 1 125 ? -19.094 5.883 13.422 1 94.44 125 LYS B CA 1
ATOM 2207 C C . LYS B 1 125 ? -19.047 6.754 14.672 1 94.44 125 LYS B C 1
ATOM 2209 O O . LYS B 1 125 ? -20.062 7.344 15.07 1 94.44 125 LYS B O 1
ATOM 2214 N N . LYS B 1 126 ? -17.969 6.789 15.227 1 92.69 126 LYS B N 1
ATOM 2215 C CA . LYS B 1 126 ? -17.781 7.574 16.438 1 92.69 126 LYS B CA 1
ATOM 2216 C C . LYS B 1 126 ? -18.047 9.055 16.188 1 92.69 126 LYS B C 1
ATOM 2218 O O . LYS B 1 126 ? -18.781 9.703 16.938 1 92.69 126 LYS B O 1
ATOM 2223 N N . LEU B 1 127 ? -17.562 9.586 15.125 1 92.56 127 LEU B N 1
ATOM 2224 C CA . LEU B 1 127 ? -17.594 11.023 14.867 1 92.56 127 LEU B CA 1
ATOM 2225 C C . LEU B 1 127 ? -18.938 11.461 14.328 1 92.56 127 LEU B C 1
ATOM 2227 O O . LEU B 1 127 ? -19.359 12.602 14.523 1 92.56 127 LEU B O 1
ATOM 2231 N N . LYS B 1 128 ? -19.547 10.578 13.578 1 90.06 128 LYS B N 1
ATOM 2232 C CA . LYS B 1 128 ? -20.891 10.867 13.102 1 90.06 128 LYS B CA 1
ATOM 2233 C C . LYS B 1 128 ? -21.828 11.188 14.266 1 90.06 128 LYS B C 1
ATOM 2235 O O . LYS B 1 128 ? -22.703 12.055 14.148 1 90.06 128 LYS B O 1
ATOM 2240 N N . GLY B 1 129 ? -21.547 10.57 15.375 1 87.44 129 GLY B N 1
ATOM 2241 C CA . GLY B 1 129 ? -22.359 10.789 16.547 1 87.44 129 GLY B CA 1
ATOM 2242 C C . GLY B 1 129 ? -22 12.062 17.297 1 87.44 129 GLY B C 1
ATOM 2243 O O . GLY B 1 129 ? -22.75 12.508 18.172 1 87.44 129 GLY B O 1
ATOM 2244 N N . GLU B 1 130 ? -20.953 12.742 16.906 1 87.88 130 GLU B N 1
ATOM 2245 C CA . GLU B 1 130 ? -20.453 13.891 17.656 1 87.88 130 GLU B CA 1
ATOM 2246 C C . GLU B 1 130 ? -20.734 15.195 16.922 1 87.88 130 GLU B C 1
ATOM 2248 O O . GLU B 1 130 ? -20.312 16.266 17.359 1 87.88 130 GLU B O 1
ATOM 2253 N N . GLY B 1 131 ? -21.391 15.211 15.82 1 83.38 131 GLY B N 1
ATOM 2254 C CA . GLY B 1 131 ? -21.828 16.422 15.141 1 83.38 131 GLY B CA 1
ATOM 2255 C C . GLY B 1 131 ? -20.766 17 14.219 1 83.38 131 GLY B C 1
ATOM 2256 O O . GLY B 1 131 ? -20.844 18.172 13.836 1 83.38 131 GLY B O 1
ATOM 2257 N N . HIS B 1 132 ? -19.719 16.375 13.922 1 88.62 132 HIS B N 1
ATOM 2258 C CA . HIS B 1 132 ? -18.719 16.844 12.969 1 88.62 132 HIS B CA 1
ATOM 2259 C C . HIS B 1 132 ? -19.203 16.719 11.531 1 88.62 132 HIS B C 1
ATOM 2261 O O . HIS B 1 132 ? -20.141 15.953 11.258 1 88.62 132 HIS B O 1
ATOM 2267 N N . ALA B 1 133 ? -18.719 17.625 10.719 1 92.62 133 ALA B N 1
ATOM 2268 C CA . ALA B 1 133 ? -18.969 17.469 9.289 1 92.62 133 ALA B CA 1
ATOM 2269 C C . ALA B 1 133 ? -18.047 16.406 8.688 1 92.62 133 ALA B C 1
ATOM 2271 O O . ALA B 1 133 ? -16.828 16.609 8.633 1 92.62 133 ALA B O 1
ATOM 2272 N N . LEU B 1 134 ? -18.656 15.344 8.234 1 96.19 134 LEU B N 1
ATOM 2273 C CA . LEU B 1 134 ? -17.875 14.234 7.707 1 96.19 134 LEU B CA 1
ATOM 2274 C C . LEU B 1 134 ? -18 14.148 6.191 1 96.19 134 LEU B C 1
ATOM 2276 O O . LEU B 1 134 ? -19.109 14.273 5.656 1 96.19 134 LEU B O 1
ATOM 2280 N N . THR B 1 135 ? -16.859 13.969 5.488 1 97.62 135 THR B N 1
ATOM 2281 C CA . THR B 1 135 ? -16.844 13.719 4.051 1 97.62 135 THR B CA 1
ATOM 2282 C C . THR B 1 135 ? -15.977 12.508 3.717 1 97.62 135 THR B C 1
ATOM 2284 O O . THR B 1 135 ? -14.898 12.336 4.301 1 97.62 135 THR B O 1
ATOM 2287 N N . TYR B 1 136 ? -16.531 11.703 2.844 1 97.81 136 TYR B N 1
ATOM 2288 C CA . TYR B 1 136 ? -15.828 10.516 2.381 1 97.81 136 TYR B CA 1
ATOM 2289 C C . TYR B 1 136 ? -15.375 10.68 0.933 1 97.81 136 TYR B C 1
ATOM 2291 O O . TYR B 1 136 ? -16.203 10.875 0.04 1 97.81 136 TYR B O 1
ATOM 2299 N N . TRP B 1 137 ? -14.016 10.609 0.73 1 98.06 137 TRP B N 1
ATOM 2300 C CA . TRP B 1 137 ? -13.383 10.711 -0.582 1 98.06 137 TRP B CA 1
ATOM 2301 C C . TRP B 1 137 ? -12.789 9.375 -1.004 1 98.06 137 TRP B C 1
ATOM 2303 O O . TRP B 1 137 ? -12.062 8.742 -0.232 1 98.06 137 TRP B O 1
ATOM 2313 N N . GLN B 1 138 ? -13.102 8.969 -2.207 1 96.94 138 GLN B N 1
ATOM 2314 C CA . GLN B 1 138 ? -12.539 7.742 -2.752 1 96.94 138 GLN B CA 1
ATOM 2315 C C . GLN B 1 138 ? -11.875 7.992 -4.102 1 96.94 138 GLN B C 1
ATOM 2317 O O . GLN B 1 138 ? -12.336 8.828 -4.883 1 96.94 138 GLN B O 1
ATOM 2322 N N . GLN B 1 139 ? -10.852 7.273 -4.363 1 95.5 139 GLN B N 1
ATOM 2323 C CA . GLN B 1 139 ? -10.156 7.445 -5.633 1 95.5 139 GLN B CA 1
ATOM 2324 C C . GLN B 1 139 ? -10.922 6.785 -6.773 1 95.5 139 GLN B C 1
ATOM 2326 O O . GLN B 1 139 ? -11.492 5.703 -6.602 1 95.5 139 GLN B O 1
ATOM 2331 N N . THR B 1 140 ? -10.922 7.527 -7.91 1 92.88 140 THR B N 1
ATOM 2332 C CA . THR B 1 140 ? -11.367 6.902 -9.148 1 92.88 140 THR B CA 1
ATOM 2333 C C . THR B 1 140 ? -10.273 6.004 -9.727 1 92.88 140 THR B C 1
ATOM 2335 O O . THR B 1 140 ? -9.148 5.996 -9.234 1 92.88 140 THR B O 1
ATOM 2338 N N . GLN B 1 141 ? -10.57 5.301 -10.828 1 85.31 141 GLN B N 1
ATOM 2339 C CA . GLN B 1 141 ? -9.586 4.43 -11.461 1 85.31 141 GLN B CA 1
ATOM 2340 C C . GLN B 1 141 ? -8.398 5.23 -11.992 1 85.31 141 GLN B C 1
ATOM 2342 O O . GLN B 1 141 ? -7.285 4.715 -12.086 1 85.31 141 GLN B O 1
ATOM 2347 N N . GLU B 1 142 ? -8.617 6.48 -12.234 1 86.12 142 GLU B N 1
ATOM 2348 C CA . GLU B 1 142 ? -7.57 7.355 -12.75 1 86.12 142 GLU B CA 1
ATOM 2349 C C . GLU B 1 142 ? -6.77 7.984 -11.609 1 86.12 142 GLU B C 1
ATOM 2351 O O . GLU B 1 142 ? -5.844 8.766 -11.859 1 86.12 142 GLU B O 1
ATOM 2356 N N . GLY B 1 143 ? -7.086 7.66 -10.461 1 88.12 143 GLY B N 1
ATOM 2357 C CA . GLY B 1 143 ? -6.34 8.164 -9.312 1 88.12 143 GLY B CA 1
ATOM 2358 C C . GLY B 1 143 ? -6.84 9.5 -8.812 1 88.12 143 GLY B C 1
ATOM 2359 O O . GLY B 1 143 ? -6.223 10.109 -7.938 1 88.12 143 GLY B O 1
ATOM 2360 N N . ARG B 1 144 ? -8.031 9.969 -9.414 1 93.81 144 ARG B N 1
ATOM 2361 C CA . ARG B 1 144 ? -8.633 11.219 -8.961 1 93.81 144 ARG B CA 1
ATOM 2362 C C . ARG B 1 144 ? -9.57 10.977 -7.777 1 93.81 144 ARG B C 1
ATOM 2364 O O . ARG B 1 144 ? -10.039 9.859 -7.57 1 93.81 144 ARG B O 1
ATOM 2371 N N . TRP B 1 145 ? -9.758 12.039 -6.965 1 96.81 145 TRP B N 1
ATOM 2372 C CA . TRP B 1 145 ? -10.609 11.906 -5.789 1 96.81 145 TRP B CA 1
ATOM 2373 C C . TRP B 1 145 ? -12.062 12.234 -6.121 1 96.81 145 TRP B C 1
ATOM 2375 O O . TRP B 1 145 ? -12.336 13.211 -6.824 1 96.81 145 TRP B O 1
ATOM 2385 N N . GLU B 1 146 ? -12.938 11.461 -5.652 1 97 146 GLU B N 1
ATOM 2386 C CA . GLU B 1 146 ? -14.367 11.711 -5.785 1 97 146 GLU B CA 1
ATOM 2387 C C . GLU B 1 146 ? -15.078 11.586 -4.438 1 97 146 GLU B C 1
ATOM 2389 O O . GLU B 1 146 ? -14.836 10.633 -3.693 1 97 146 GLU B O 1
ATOM 2394 N N . LYS B 1 147 ? -15.938 12.594 -4.18 1 96.25 147 LYS B N 1
ATOM 2395 C CA . LYS B 1 147 ? -16.75 12.547 -2.967 1 96.25 147 LYS B CA 1
ATOM 2396 C C . LYS B 1 147 ? -17.828 11.469 -3.068 1 96.25 147 LYS B C 1
ATOM 2398 O O . LYS B 1 147 ? -18.531 11.391 -4.074 1 96.25 147 LYS B O 1
ATOM 2403 N N . LYS B 1 148 ? -17.734 10.664 -1.971 1 89.88 148 LYS B N 1
ATOM 2404 C CA . LYS B 1 148 ? -18.797 9.656 -1.958 1 89.88 148 LYS B CA 1
ATOM 2405 C C . LYS B 1 148 ? -19.844 9.969 -0.888 1 89.88 148 LYS B C 1
ATOM 2407 O O . LYS B 1 148 ? -19.5 10.5 0.175 1 89.88 148 LYS B O 1
ATOM 2412 N N . ALA B 1 149 ? -21.188 9.875 -1.25 1 70.31 149 ALA B N 1
ATOM 2413 C CA . ALA B 1 149 ? -22.328 10.203 -0.399 1 70.31 149 ALA B CA 1
ATOM 2414 C C . ALA B 1 149 ? -22.516 9.156 0.694 1 70.31 149 ALA B C 1
ATOM 2416 O O . ALA B 1 149 ? -22.219 7.98 0.493 1 70.31 149 ALA B O 1
#

pLDDT: mean 94.08, std 5.21, range [70.19, 98.81]

InterPro domains:
  IPR007459 DNA polymerase III chi subunit, HolC [PF04364] (1-134)
  IPR007459 DNA polymerase III chi subunit, HolC [PTHR38767] (1-139)
  IPR036768 DNA polymerase III subunit chi superfamily [G3DSA:3.40.50.10110] (1-138)
  IPR036768 DNA polymerase III subunit chi superfamily [SSF102400] (1-139)

Radius of gyration: 21.17 Å; Cα contacts (8 Å, |Δi|>4): 586; chains: 2; bounding box: 46×58×42 Å

Secondary structure (DSSP, 8-state):
--EEEEEEESSS-HHHHHHHHHHHHHHTT--EEEE-SSHHHHHHHHHHHHHS-SS----EEETTSS-GGG-SEEEESSS--TT--SEEEEETTPPPS--TT-SEEEEEEETT-HHHHHHHHHHHHHHHTTT-EEEEEEE-TTS-EEEE-/--EEEEEEESSS-HHHHHHHHHHHHHHTT--EEEE-SSHHHHHHHHHHHHHS-SS----EEETTSS-GGG-SEEEESSS--TT--SEEEEETTPPPS--TT-SEEEEEEETT-HHHHHHHHHHHHHHHTTT-EEEEEEE-TTS-EEEE-

Solvent-accessible surface area (backbone atoms only — not comparable to full-atom values): 16380 Å² total; per-residue (Å²): 129,36,39,36,38,36,39,40,33,73,61,53,43,64,85,66,57,47,56,61,55,51,48,53,42,45,73,71,69,47,27,32,32,38,27,28,65,44,68,69,58,38,53,49,52,55,57,42,56,73,64,74,47,91,89,60,85,70,69,59,44,35,69,84,47,86,62,37,50,72,25,47,30,27,36,33,74,58,87,73,63,73,38,64,37,36,33,39,36,29,30,80,62,30,78,81,85,71,73,77,84,29,57,31,38,36,41,38,35,46,66,86,35,67,69,31,45,52,48,52,52,51,51,49,59,57,39,63,74,67,68,44,51,75,44,40,33,36,46,39,95,85,58,45,80,39,81,52,134,129,36,38,38,39,37,40,40,32,74,62,54,45,65,84,68,56,47,55,59,54,52,49,55,41,46,74,71,69,46,28,32,32,38,27,27,65,44,68,69,58,38,51,50,51,55,57,44,56,72,63,73,47,91,87,60,85,69,68,60,45,35,68,84,48,85,62,36,51,71,25,46,29,28,36,31,75,59,86,71,61,72,39,62,37,37,31,40,35,29,30,78,63,30,78,80,86,72,75,77,85,29,56,30,39,34,41,38,34,45,65,85,36,67,68,33,46,52,49,52,50,51,50,49,58,56,40,63,74,67,69,44,51,76,46,40,32,34,46,38,96,85,59,44,79,39,83,52,136

Nearest PDB structures (foldseek):
  3sxu-assembly1_A  TM=8.602E-01  e=2.791E-08  Escherichia coli K-12
  8qca-assembly1_A  TM=6.474E-01  e=1.424E-02  Saccharomyces cerevisiae
  8qcf-assembly1_M  TM=5.159E-01  e=2.344E-02  Saccharomyces cerevisiae
  4o0m-assembly1_A  TM=4.222E-01  e=9.249E-01  Thermosynechococcus vestitus BP-1
  3sxu-assembly1_A  TM=8.632E-01  e=2.055E-08  Escherichia coli K-12

Foldseek 3Di:
DAAEEEEEDDADDCLLVVLVVLVVCVVVVFAEEEAEQDDVVLVVSVVSQCPVDDPDHQFEDEPPDDPQLCTSYYYYNDQDDNVQGQEYEYEPLRDHPDPPRHNYYYYYFYNVDPNRVVSVVVVCVVVVVVPHHYWYWYADNVRDIDTDD/DAAEEEEEDDADDCLLVVLVVLVVCVVVVFAEEEAEQDDVVLVVSVVSQCPVDDPDHQFEDEPPDDPQLCTSYYYYNDQDDSVQGQEYEYEPLRDHPDPPRHNYYYYYFYNVDPNRVVSVVVVCVVVVVVPHHYWYWYADNVRDIDTDD

Sequence (298 aa):
MTEVLFYHLTESKLEDALPPLLDKSVERGWRVAVQARDAARRDMLDAHLWTFREDSFLAHGTDEGDMPDRQPVLLTLSDENPNGATVRFFVDGAEAASLDGYDRIVFMFDGYDEEQLQGARAQWKKLKGEGHALTYWQQTQEGRWEKKAMTEVLFYHLTESKLEDALPPLLDKSVERGWRVAVQARDAARRDMLDAHLWTFREDSFLAHGTDEGDMPDRQPVLLTLSDENPNGATVRFFVDGAEAASLDGYDRIVFMFDGYDEEQLQGARAQWKKLKGEGHALTYWQQTQEGRWEKKA